Protein AF-A0AAD8FEV8-F1 (afdb_monomer_lite)

Sequence (307 aa):
MQASAVDKTGNGNPTTKPPHMTLNSKTSSSLKYEHQQALSSAASMLNTPGGLAAGGMSQIESPLLNSVRNPLSVPLNQESASTAGASDAPTSKEKAPFARTSHNPSSSNPDDNALLASRRVDPSTVRQVFYFDTLAFAKKLESKGFTREQAEGCAESLVEIINTTLDHQGRHMVTKPQQEIAVQQLLSEIVSVKKDMTLLQKSEFSSLKTETEKMSIELSQIQSHVNDQILKLKGQFSLDINLERGRAIEAHAENEKKLQQLHNKIETEIANLKTIFEVYRNDVFKYAGGTVLAVGSLILGVLRLWQ

pLDDT: mean 70.01, std 27.31, range [25.44, 98.25]

Radius of gyration: 62.88 Å; chains: 1; bounding box: 134×110×193 Å

Organism: Biomphalaria pfeifferi (NCBI:txid112525)

Secondary structure (DSSP, 8-state):
----------------PPP-----HHHHHHHHHHHHHHHHHHHTTS---------------------------------------------------------------TTTTTSSTT----GGGS-------HHHHHHHHHTTT--HHHHHHHHHHHHHHHHHHHHHHHHHSPPHHHHHHHHHHHHHHHHHHHHHHHHHHHHHHHHHHHHHHHHHHHHHHHHHHHHHHHHHHHHHHHHHHHHHHHHHHHHHHHHHHHHHHHHHHHHHHHHHHHHHHHHHHHHHHHHHHHHHHHHHHHHHHHHHH--

Foldseek 3Di:
DDDDDDDDDDDDDDDDDDDDDPDDPVVVVVVVVVVVVVVVVVVVVVDDDDDDDDDDPDDPDDPPDPPDDDDDDDDDDDDDDDDDDDDDDDDDDDDDDDDDDDDDDDDPDPCVVVVLVPPDDDLVPPPPDPPDDLVVQLVVVVVVPDDSVRSNVVSVVVVVVVVVVVVVCSVVDQDPVNVVSVVVVVVVVVVVVVVVVVVVVVVVVVVVVVVVVVVVVVVVVVVVVVVVVVVVVVVVVVVVVVVVVVVVVVVVVVVVVVVVVVVVVVVVVVVVVVVVVVVVVVVVVVVVVVVVVVVVVVVVVVVVVVD

InterPro domains:
  IPR024461 Coiled-coil domain-containing protein 90-like [PF07798] (132-306)
  IPR024461 Coiled-coil domain-containing protein 90-like [PTHR14360] (68-306)

Structure (mmCIF, N/CA/C/O backbone):
data_AF-A0AAD8FEV8-F1
#
_entry.id   AF-A0AAD8FEV8-F1
#
loop_
_atom_site.group_PDB
_atom_site.id
_atom_site.type_symbol
_atom_site.label_atom_id
_atom_site.label_alt_id
_atom_site.label_comp_id
_atom_site.label_asym_id
_atom_site.label_entity_id
_atom_site.label_seq_id
_atom_site.pdbx_PDB_ins_code
_atom_site.Cartn_x
_atom_site.Cartn_y
_atom_site.Cartn_z
_atom_site.occupancy
_atom_site.B_iso_or_equiv
_atom_site.auth_seq_id
_atom_site.auth_comp_id
_atom_site.auth_asym_id
_atom_site.auth_atom_id
_atom_site.pdbx_PDB_model_num
ATOM 1 N N . MET A 1 1 ? -14.347 65.561 -1.805 1.00 38.84 1 MET A N 1
ATOM 2 C CA . MET A 1 1 ? -13.275 66.431 -2.330 1.00 38.84 1 MET A CA 1
ATOM 3 C C . MET A 1 1 ? -12.402 65.588 -3.248 1.00 38.84 1 MET A C 1
ATOM 5 O O . MET A 1 1 ? -11.877 64.607 -2.755 1.00 38.84 1 MET A O 1
ATOM 9 N N . GLN A 1 2 ? -12.345 65.982 -4.533 1.00 36.56 2 GLN A N 1
ATOM 10 C CA . GLN A 1 2 ? -11.359 65.671 -5.602 1.00 36.56 2 GLN A CA 1
ATOM 11 C C . GLN A 1 2 ? -11.117 64.173 -5.935 1.00 36.56 2 GLN A C 1
ATOM 13 O O . GLN A 1 2 ? -10.704 63.415 -5.072 1.00 36.56 2 GLN A O 1
ATOM 18 N N . ALA A 1 3 ? -11.539 63.640 -7.100 1.00 34.34 3 ALA A N 1
ATOM 19 C CA . ALA A 1 3 ? -11.001 63.806 -8.481 1.00 34.34 3 ALA A CA 1
ATOM 20 C C . ALA A 1 3 ? -9.538 63.309 -8.580 1.00 34.34 3 ALA A C 1
ATOM 22 O O . ALA A 1 3 ? -8.761 63.629 -7.696 1.00 34.34 3 ALA A O 1
ATOM 23 N N . SER A 1 4 ? -9.034 62.539 -9.551 1.00 33.72 4 SER A N 1
ATOM 24 C CA . SER A 1 4 ? -9.272 62.365 -10.997 1.00 33.72 4 SER A CA 1
ATOM 25 C C . SER A 1 4 ? -8.454 61.109 -11.423 1.00 33.72 4 SER A C 1
ATOM 27 O O . SER A 1 4 ? -7.424 60.850 -10.814 1.00 33.72 4 SER A O 1
ATOM 29 N N . ALA A 1 5 ? -8.936 60.189 -12.269 1.00 40.41 5 ALA A N 1
ATOM 30 C CA . ALA A 1 5 ? -8.814 60.154 -13.740 1.00 40.41 5 ALA A CA 1
ATOM 31 C C . ALA A 1 5 ? -7.435 59.717 -14.319 1.00 40.41 5 ALA A C 1
ATOM 33 O O . ALA A 1 5 ? -6.455 60.408 -14.079 1.00 40.41 5 ALA A O 1
ATOM 34 N N . VAL A 1 6 ? -7.465 58.682 -15.197 1.00 37.69 6 VAL A N 1
ATOM 35 C CA . VAL A 1 6 ? -6.777 58.591 -16.528 1.00 37.69 6 VAL A CA 1
ATOM 36 C C . VAL A 1 6 ? -5.227 58.413 -16.467 1.00 37.69 6 VAL A C 1
ATOM 38 O O . VAL A 1 6 ? -4.595 58.954 -15.582 1.00 37.69 6 VAL A O 1
ATOM 41 N N . ASP A 1 7 ? -4.471 57.630 -17.258 1.00 32.62 7 ASP A N 1
ATOM 42 C CA . ASP A 1 7 ? -4.483 57.246 -18.679 1.00 32.62 7 ASP A CA 1
ATOM 43 C C . ASP A 1 7 ? -3.492 56.076 -18.969 1.00 32.62 7 ASP A C 1
ATOM 45 O O . ASP A 1 7 ? -2.522 55.879 -18.243 1.00 32.62 7 ASP A O 1
ATOM 49 N N . LYS A 1 8 ? -3.729 55.402 -20.105 1.00 37.31 8 LYS A N 1
ATOM 50 C CA . LYS A 1 8 ? -2.815 54.886 -21.161 1.00 37.31 8 LYS A CA 1
ATOM 51 C C . LYS A 1 8 ? -1.493 54.111 -20.935 1.00 37.31 8 LYS A C 1
ATOM 53 O O . LYS A 1 8 ? -0.499 54.610 -20.432 1.00 37.31 8 LYS A O 1
ATOM 58 N N . THR A 1 9 ? -1.482 52.948 -21.609 1.00 39.69 9 THR A N 1
ATOM 59 C CA . THR A 1 9 ? -0.513 52.416 -22.608 1.00 39.69 9 THR A CA 1
ATOM 60 C C . THR A 1 9 ? 0.997 52.569 -22.389 1.00 39.69 9 THR A C 1
ATOM 62 O O . THR A 1 9 ? 1.535 53.669 -22.448 1.00 39.69 9 THR A O 1
ATOM 65 N N . GLY A 1 10 ? 1.706 51.435 -22.397 1.00 31.78 10 GLY A N 1
ATOM 66 C CA . GLY A 1 10 ? 3.155 51.386 -22.599 1.00 31.78 10 GLY A CA 1
ATOM 67 C C . GLY A 1 10 ? 3.645 49.985 -22.966 1.00 31.78 10 GLY A C 1
ATOM 68 O O . GLY A 1 10 ? 3.812 49.133 -22.104 1.00 31.78 10 GLY A O 1
ATOM 69 N N . ASN A 1 11 ? 3.849 49.762 -24.263 1.00 37.38 11 ASN A N 1
ATOM 70 C CA . ASN A 1 11 ? 4.572 48.637 -24.855 1.00 37.38 11 ASN A CA 1
ATOM 71 C C . ASN A 1 11 ? 6.046 48.650 -24.401 1.00 37.38 11 ASN A C 1
ATOM 73 O O . ASN A 1 11 ? 6.669 49.710 -24.396 1.00 37.38 11 ASN A O 1
ATOM 77 N N . GLY A 1 12 ? 6.615 47.489 -24.073 1.00 32.69 12 GLY A N 1
ATOM 78 C CA . GLY A 1 12 ? 8.029 47.370 -23.726 1.00 32.69 12 GLY A CA 1
ATOM 79 C C . GLY A 1 12 ? 8.438 45.934 -23.418 1.00 32.69 12 GLY A C 1
ATOM 80 O O . GLY A 1 12 ? 8.378 45.500 -22.274 1.00 32.69 12 GLY A O 1
ATOM 81 N N . ASN A 1 13 ? 8.867 45.201 -24.443 1.00 41.28 13 ASN A N 1
ATOM 82 C CA . ASN A 1 13 ? 9.660 43.981 -24.296 1.00 41.28 13 ASN A CA 1
ATOM 83 C C . ASN A 1 13 ? 11.100 44.354 -23.896 1.00 41.28 13 ASN A C 1
ATOM 85 O O . ASN A 1 13 ? 11.698 45.189 -24.579 1.00 41.28 13 ASN A O 1
ATOM 89 N N . PRO A 1 14 ? 11.703 43.691 -22.897 1.00 42.31 14 PRO A N 1
ATOM 90 C CA . PRO A 1 14 ? 13.145 43.552 -22.851 1.00 42.31 14 PRO A CA 1
ATOM 91 C C . PRO A 1 14 ? 13.554 42.076 -22.887 1.00 42.31 14 PRO A C 1
ATOM 93 O O . PRO A 1 14 ? 13.289 41.282 -21.988 1.00 42.31 14 PRO A O 1
ATOM 96 N N . THR A 1 15 ? 14.298 41.739 -23.934 1.00 47.00 15 THR A N 1
ATOM 97 C CA . THR A 1 15 ? 15.198 40.591 -24.003 1.00 47.00 15 THR A CA 1
ATOM 98 C C . THR A 1 15 ? 16.133 40.552 -22.789 1.00 47.00 15 THR A C 1
ATOM 100 O O . THR A 1 15 ? 17.014 41.403 -22.668 1.00 47.00 15 THR A O 1
ATOM 103 N N . THR A 1 16 ? 16.014 39.531 -21.938 1.00 37.66 16 THR A N 1
ATOM 104 C CA . THR A 1 16 ? 17.022 39.208 -20.916 1.00 37.66 16 THR A CA 1
ATOM 105 C C . THR A 1 16 ? 17.407 37.733 -20.994 1.00 37.66 16 THR A C 1
ATOM 107 O O . THR A 1 16 ? 16.629 36.838 -20.675 1.00 37.66 16 THR A O 1
ATOM 110 N N . LYS A 1 17 ? 18.641 37.500 -21.442 1.00 41.28 17 LYS A N 1
ATOM 111 C CA . LYS A 1 17 ? 19.380 36.232 -21.389 1.00 41.28 17 LYS A CA 1
ATOM 112 C C . LYS A 1 17 ? 19.501 35.767 -19.920 1.00 41.28 17 LYS A C 1
ATOM 114 O O . LYS A 1 17 ? 19.844 36.604 -19.085 1.00 41.28 17 LYS A O 1
ATOM 119 N N . PRO A 1 18 ? 19.252 34.491 -19.568 1.00 37.41 18 PRO A N 1
ATOM 120 C CA . PRO A 1 18 ? 19.349 34.048 -18.178 1.00 37.41 18 PRO A CA 1
ATOM 121 C C . PRO A 1 18 ? 20.819 33.933 -17.721 1.00 37.41 18 PRO A C 1
ATOM 123 O O . PRO A 1 18 ? 21.689 33.597 -18.533 1.00 37.41 18 PRO A O 1
ATOM 126 N N . PRO A 1 19 ? 21.122 34.195 -16.435 1.00 41.09 19 PRO A N 1
ATOM 127 C CA . PRO A 1 19 ? 22.463 34.050 -15.889 1.00 41.09 19 PRO A CA 1
ATOM 128 C C . PRO A 1 19 ? 22.820 32.569 -15.702 1.00 41.09 19 PRO A C 1
ATOM 130 O O . PRO A 1 19 ? 22.021 31.755 -15.244 1.00 41.09 19 PRO A O 1
ATOM 133 N N . HIS A 1 20 ? 24.056 32.228 -16.049 1.00 41.22 20 HIS A N 1
ATOM 134 C CA . HIS A 1 20 ? 24.650 30.913 -15.850 1.00 41.22 20 HIS A CA 1
ATOM 135 C C . HIS A 1 20 ? 24.887 30.678 -14.346 1.00 41.22 20 HIS A C 1
ATOM 137 O O . HIS A 1 20 ? 25.844 31.202 -13.776 1.00 41.22 20 HIS A O 1
ATOM 143 N N . MET A 1 21 ? 24.015 29.910 -13.684 1.00 40.62 21 MET A N 1
ATOM 144 C CA . MET A 1 21 ? 24.255 29.424 -12.320 1.00 40.62 21 MET A CA 1
ATOM 145 C C . MET A 1 21 ? 25.236 28.248 -12.369 1.00 40.62 21 MET A C 1
ATOM 147 O O . MET A 1 21 ? 24.852 27.097 -12.560 1.00 40.62 21 MET A O 1
ATOM 151 N N . THR A 1 22 ? 26.521 28.528 -12.163 1.00 44.50 22 THR A N 1
ATOM 152 C CA . THR A 1 22 ? 27.487 27.508 -11.741 1.00 44.50 22 THR A CA 1
ATOM 153 C C . THR A 1 22 ? 27.119 27.029 -10.338 1.00 44.50 22 THR A C 1
ATOM 155 O O . THR A 1 22 ? 27.376 27.716 -9.349 1.00 44.50 22 THR A O 1
ATOM 158 N N . LEU A 1 23 ? 26.500 25.849 -10.250 1.00 42.59 23 LEU A N 1
ATOM 159 C CA . LEU A 1 23 ? 26.306 25.121 -8.997 1.00 42.59 23 LEU A CA 1
ATOM 160 C C . LEU A 1 23 ? 27.677 24.751 -8.421 1.00 42.59 23 LEU A C 1
ATOM 162 O O . LEU A 1 23 ? 28.424 23.956 -8.988 1.00 42.59 23 LEU A O 1
ATOM 166 N N . ASN A 1 24 ? 28.007 25.367 -7.290 1.00 44.88 24 ASN A N 1
ATOM 167 C CA . ASN A 1 24 ? 29.242 25.128 -6.561 1.00 44.88 24 ASN A CA 1
ATOM 168 C C . ASN A 1 24 ? 29.225 23.698 -5.985 1.00 44.88 24 ASN A C 1
ATOM 170 O O . ASN A 1 24 ? 28.294 23.310 -5.275 1.00 44.88 24 ASN A O 1
ATOM 174 N N . SER A 1 25 ? 30.254 22.905 -6.280 1.00 49.56 25 SER A N 1
ATOM 175 C CA . SER A 1 25 ? 30.348 21.472 -5.952 1.00 49.56 25 SER A CA 1
ATOM 176 C C . SER A 1 25 ? 30.326 21.156 -4.449 1.00 49.56 25 SER A C 1
ATOM 178 O O . SER A 1 25 ? 30.118 20.005 -4.071 1.00 49.56 25 SER A O 1
ATOM 180 N N . LYS A 1 26 ? 30.479 22.166 -3.581 1.00 49.69 26 LYS A N 1
ATOM 181 C CA . LYS A 1 26 ? 30.432 22.022 -2.116 1.00 49.69 26 LYS A CA 1
ATOM 182 C C . LYS A 1 26 ? 29.021 21.880 -1.531 1.00 49.69 26 LYS A C 1
ATOM 184 O O . LYS A 1 26 ? 28.878 21.287 -0.468 1.00 49.69 26 LYS A O 1
ATOM 189 N N . THR A 1 27 ? 27.975 22.362 -2.206 1.00 49.72 27 THR A N 1
ATOM 190 C CA . THR A 1 27 ? 26.599 22.296 -1.666 1.00 49.72 27 THR A CA 1
ATOM 191 C C . THR A 1 27 ? 25.939 20.935 -1.929 1.00 49.72 27 THR A C 1
ATOM 193 O O . THR A 1 27 ? 25.096 20.487 -1.157 1.00 49.72 27 THR A O 1
ATOM 196 N N . SER A 1 28 ? 26.369 20.222 -2.978 1.00 45.66 28 SER A N 1
ATOM 197 C CA . SER A 1 28 ? 25.846 18.888 -3.318 1.00 45.66 28 SER A CA 1
ATOM 198 C C . SER A 1 28 ? 26.389 17.782 -2.405 1.00 45.66 28 SER A C 1
ATOM 200 O O . SER A 1 28 ? 25.698 16.800 -2.150 1.00 45.66 28 SER A O 1
ATOM 202 N N . SER A 1 29 ? 27.602 17.935 -1.870 1.00 49.84 29 SER A N 1
ATOM 203 C CA . SER A 1 29 ? 28.169 16.985 -0.909 1.00 49.84 29 SER A CA 1
ATOM 204 C C . SER A 1 29 ? 27.474 17.077 0.449 1.00 49.84 29 SER A C 1
ATOM 206 O O . SER A 1 29 ? 27.089 16.042 0.979 1.00 49.84 29 SER A O 1
ATOM 208 N N . SER A 1 30 ? 27.208 18.280 0.971 1.00 51.16 30 SER A N 1
ATOM 209 C CA . SER A 1 30 ? 26.531 18.446 2.272 1.00 51.16 30 SER A CA 1
ATOM 210 C C . SER A 1 30 ? 25.125 17.829 2.297 1.00 51.16 30 SER A C 1
ATOM 212 O O . SER A 1 30 ? 24.785 17.121 3.240 1.00 51.16 30 SER A O 1
ATOM 214 N N . LEU A 1 31 ? 24.343 18.004 1.223 1.00 49.44 31 LEU A N 1
ATOM 215 C CA . LEU A 1 31 ? 23.007 17.402 1.104 1.00 49.44 31 LEU A CA 1
ATOM 216 C C . LEU A 1 31 ? 23.043 15.874 0.948 1.00 49.44 31 LEU A C 1
ATOM 218 O O . LEU A 1 31 ? 22.119 15.188 1.379 1.00 49.44 31 LEU A O 1
ATOM 222 N N . LYS A 1 32 ? 24.117 15.317 0.374 1.00 53.88 32 LYS A N 1
ATOM 223 C CA . LYS A 1 32 ? 24.305 13.861 0.293 1.00 53.88 32 LYS A CA 1
ATOM 224 C C . LYS A 1 32 ? 24.639 13.248 1.653 1.00 53.88 32 LYS A C 1
ATOM 226 O O . LYS A 1 32 ? 24.164 12.153 1.937 1.00 53.88 32 LYS A O 1
ATOM 231 N N . TYR A 1 33 ? 25.403 13.941 2.500 1.00 51.25 33 TYR A N 1
ATOM 232 C CA . TYR A 1 33 ? 25.758 13.430 3.829 1.00 51.25 33 TYR A CA 1
ATOM 233 C C . TYR A 1 33 ? 24.571 13.433 4.800 1.00 51.25 33 TYR A C 1
ATOM 235 O O . TYR A 1 33 ? 24.390 12.458 5.525 1.00 51.25 33 TYR A O 1
ATOM 243 N N . GLU A 1 34 ? 23.713 14.453 4.756 1.00 53.53 34 GLU A N 1
ATOM 244 C CA . GLU A 1 34 ? 22.530 14.532 5.626 1.00 53.53 34 GLU A CA 1
ATOM 245 C C . GLU A 1 34 ? 21.466 13.484 5.244 1.00 53.53 34 GLU A C 1
ATOM 247 O O . GLU A 1 34 ? 20.923 12.784 6.101 1.00 53.53 34 GLU A O 1
ATOM 252 N N . HIS A 1 35 ? 21.256 13.264 3.940 1.00 53.88 35 HIS A N 1
ATOM 253 C CA . HIS A 1 35 ? 20.331 12.242 3.442 1.00 53.88 35 HIS A CA 1
ATOM 254 C C . HIS A 1 35 ? 20.839 10.808 3.697 1.00 53.88 35 HIS A C 1
ATOM 256 O O . HIS A 1 35 ? 20.047 9.901 3.956 1.00 53.88 35 HIS A O 1
ATOM 262 N N . GLN A 1 36 ? 22.159 10.583 3.679 1.00 51.84 36 GLN A N 1
ATOM 263 C CA . GLN A 1 36 ? 22.764 9.289 4.026 1.00 51.84 36 GLN A CA 1
ATOM 264 C C . GLN A 1 36 ? 22.636 8.985 5.529 1.00 51.84 36 GLN A C 1
ATOM 266 O O . GLN A 1 36 ? 22.424 7.833 5.912 1.00 51.84 36 GLN A O 1
ATOM 271 N N . GLN A 1 37 ? 22.728 10.009 6.382 1.00 52.72 37 GLN A N 1
ATOM 272 C CA . GLN A 1 37 ? 22.619 9.866 7.834 1.00 52.72 37 GLN A CA 1
ATOM 273 C C . GLN A 1 37 ? 21.169 9.599 8.274 1.00 52.72 37 GLN A C 1
ATOM 275 O O . GLN A 1 37 ? 20.937 8.746 9.132 1.00 52.72 37 GLN A O 1
ATOM 280 N N . ALA A 1 38 ? 20.191 10.222 7.607 1.00 49.75 38 ALA A N 1
ATOM 281 C CA . ALA A 1 38 ? 18.769 9.934 7.805 1.00 49.75 38 ALA A CA 1
ATOM 282 C C . ALA A 1 38 ? 18.394 8.498 7.383 1.00 49.75 38 ALA A C 1
ATOM 284 O O . ALA A 1 38 ? 17.699 7.795 8.117 1.00 49.75 38 ALA A O 1
ATOM 285 N N . LEU A 1 39 ? 18.918 8.017 6.248 1.00 53.25 39 LEU A N 1
ATOM 286 C CA . LEU A 1 39 ? 18.689 6.644 5.781 1.00 53.25 39 LEU A CA 1
ATOM 287 C C . LEU A 1 39 ? 19.377 5.592 6.669 1.00 53.25 39 LEU A C 1
ATOM 289 O O . LEU A 1 39 ? 18.818 4.520 6.892 1.00 53.25 39 LEU A O 1
ATOM 293 N N . SER A 1 40 ? 20.552 5.902 7.230 1.00 51.62 40 SER A N 1
ATOM 294 C CA . SER A 1 40 ? 21.251 5.011 8.168 1.00 51.62 40 SER A CA 1
ATOM 295 C C . SER A 1 40 ? 20.553 4.909 9.529 1.00 51.62 40 SER A C 1
ATOM 297 O O . SER A 1 40 ? 20.602 3.847 10.147 1.00 51.62 40 SER A O 1
ATOM 299 N N . SER A 1 41 ? 19.906 5.984 9.993 1.00 46.03 41 SER A N 1
ATOM 300 C CA . SER A 1 41 ? 19.135 5.998 11.246 1.00 46.03 41 SER A CA 1
ATOM 301 C C . SER A 1 41 ? 17.792 5.264 11.106 1.00 46.03 41 SER A C 1
ATOM 303 O O . SER A 1 41 ? 17.331 4.607 12.032 1.00 46.03 41 SER A O 1
ATOM 305 N N . ALA A 1 42 ? 17.184 5.296 9.914 1.00 48.47 42 ALA A N 1
ATOM 306 C CA . ALA A 1 42 ? 15.985 4.512 9.616 1.00 48.47 42 ALA A CA 1
ATOM 307 C C . ALA A 1 42 ? 16.289 3.009 9.434 1.00 48.47 42 ALA A C 1
ATOM 309 O O . ALA A 1 42 ? 15.492 2.159 9.830 1.00 48.47 42 ALA A O 1
ATOM 310 N N . ALA A 1 43 ? 17.457 2.662 8.882 1.00 49.91 43 ALA A N 1
ATOM 311 C CA . ALA A 1 43 ? 17.866 1.272 8.673 1.00 49.91 43 ALA A CA 1
ATOM 312 C C . ALA A 1 43 ? 18.198 0.522 9.980 1.00 49.91 43 ALA A C 1
ATOM 314 O O . ALA A 1 43 ? 18.000 -0.691 10.048 1.00 49.91 43 ALA A O 1
ATOM 315 N N . SER A 1 44 ? 18.643 1.218 11.034 1.00 46.47 44 SER A N 1
ATOM 316 C CA . SER A 1 44 ? 18.893 0.610 12.352 1.00 46.47 44 SER A CA 1
ATOM 317 C C . SER A 1 44 ? 17.612 0.303 13.139 1.00 46.47 44 SER A C 1
ATOM 319 O O . SER A 1 44 ? 17.652 -0.517 14.051 1.00 46.47 44 SER A O 1
ATOM 321 N N . MET A 1 45 ? 16.467 0.886 12.763 1.00 44.66 45 MET A N 1
ATOM 322 C CA . MET A 1 45 ? 15.161 0.542 13.344 1.00 44.66 45 MET A CA 1
ATOM 323 C C . MET A 1 45 ? 14.499 -0.679 12.685 1.00 44.66 45 MET A C 1
ATOM 325 O O . MET A 1 45 ? 13.542 -1.221 13.230 1.00 44.66 45 MET A O 1
ATOM 329 N N . LEU A 1 46 ? 15.001 -1.124 11.528 1.00 43.66 46 LEU A N 1
ATOM 330 C CA . LEU A 1 46 ? 14.394 -2.184 10.714 1.00 43.66 46 LEU A CA 1
ATOM 331 C C . LEU A 1 46 ? 15.150 -3.519 10.747 1.00 43.66 46 LEU A C 1
ATOM 333 O O . LEU A 1 46 ? 14.700 -4.474 10.118 1.00 43.66 46 LEU A O 1
ATOM 337 N N . ASN A 1 47 ? 16.269 -3.622 11.476 1.00 39.53 47 ASN A N 1
ATOM 338 C CA . ASN A 1 47 ? 17.075 -4.842 11.494 1.00 39.53 47 ASN A CA 1
ATOM 339 C C . ASN A 1 47 ? 17.471 -5.281 12.913 1.00 39.53 47 ASN A C 1
ATOM 341 O O . ASN A 1 47 ? 18.593 -5.052 13.359 1.00 39.53 47 ASN A O 1
ATOM 345 N N . THR A 1 48 ? 16.555 -5.982 13.583 1.00 40.56 48 THR A N 1
ATOM 346 C CA . THR A 1 48 ? 16.878 -6.855 14.721 1.00 40.56 48 THR A CA 1
ATOM 347 C C . THR A 1 48 ? 16.291 -8.240 14.441 1.00 40.56 48 THR A C 1
ATOM 349 O O . THR A 1 48 ? 15.067 -8.394 14.478 1.00 40.56 48 THR A O 1
ATOM 352 N N . PRO A 1 49 ? 17.107 -9.263 14.134 1.00 38.06 49 PRO A N 1
ATOM 353 C CA . PRO A 1 49 ? 16.602 -10.606 13.908 1.00 38.06 49 PRO A CA 1
ATOM 354 C C . PRO A 1 49 ? 16.535 -11.401 15.221 1.00 38.06 49 PRO A C 1
ATOM 356 O O . PRO A 1 49 ? 17.554 -11.668 15.847 1.00 38.06 49 PRO A O 1
ATOM 359 N N . GLY A 1 50 ? 15.326 -11.851 15.572 1.00 34.03 50 GLY A N 1
ATOM 360 C CA . GLY A 1 50 ? 15.103 -13.165 16.186 1.00 34.03 50 GLY A CA 1
ATOM 361 C C . GLY A 1 50 ? 15.093 -13.289 17.716 1.00 34.03 50 GLY A C 1
ATOM 362 O O . GLY A 1 50 ? 16.132 -13.445 18.339 1.00 34.03 50 GLY A O 1
ATOM 363 N N . GLY A 1 51 ? 13.877 -13.445 18.257 1.00 31.08 51 GLY A N 1
ATOM 364 C CA . GLY A 1 51 ? 13.533 -14.536 19.182 1.00 31.08 51 GLY A CA 1
ATOM 365 C C . GLY A 1 51 ? 13.739 -14.313 20.682 1.00 31.08 51 GLY A C 1
ATOM 366 O O . GLY A 1 51 ? 14.863 -14.310 21.151 1.00 31.08 51 GLY A O 1
ATOM 367 N N . LEU A 1 52 ? 12.633 -14.253 21.432 1.00 28.95 52 LEU A N 1
ATOM 368 C CA . LEU A 1 52 ? 12.380 -14.927 22.722 1.00 28.95 52 LEU A CA 1
ATOM 369 C C . LEU A 1 52 ? 10.897 -14.651 23.057 1.00 28.95 52 LEU A C 1
ATOM 371 O O . LEU A 1 52 ? 10.467 -13.508 23.109 1.00 28.95 52 LEU A O 1
ATOM 375 N N . ALA A 1 53 ? 10.040 -15.665 22.977 1.00 29.86 53 ALA A N 1
ATOM 376 C CA . ALA A 1 53 ? 9.579 -16.447 24.125 1.00 29.86 53 ALA A CA 1
ATOM 377 C C . ALA A 1 53 ? 8.425 -15.776 24.893 1.00 29.86 53 ALA A C 1
ATOM 379 O O . ALA A 1 53 ? 8.488 -14.627 25.314 1.00 29.86 53 ALA A O 1
ATOM 380 N N . ALA A 1 54 ? 7.356 -16.554 25.056 1.00 40.56 54 ALA A N 1
ATOM 381 C CA . ALA A 1 54 ? 6.201 -16.261 25.885 1.00 40.56 54 ALA A CA 1
ATOM 382 C C . ALA A 1 54 ? 6.603 -15.795 27.298 1.00 40.56 54 ALA A C 1
ATOM 384 O O . ALA A 1 54 ? 7.422 -16.432 27.957 1.00 40.56 54 ALA A O 1
ATOM 385 N N . GLY A 1 55 ? 5.980 -14.721 27.777 1.00 27.09 55 GLY A N 1
ATOM 386 C CA . GLY A 1 55 ? 6.148 -14.199 29.132 1.00 27.09 55 GLY A CA 1
ATOM 387 C C . GLY A 1 55 ? 5.141 -13.078 29.365 1.00 27.09 55 GLY A C 1
ATOM 388 O O . GLY A 1 55 ? 4.997 -12.201 28.522 1.00 27.09 55 GLY A O 1
ATOM 389 N N . GLY A 1 56 ? 4.362 -13.186 30.439 1.00 29.98 56 GLY A N 1
ATOM 390 C CA . GLY A 1 56 ? 3.075 -12.518 30.615 1.00 29.98 56 GLY A CA 1
ATOM 391 C C . GLY A 1 56 ? 3.074 -10.989 30.588 1.00 29.98 56 GLY A C 1
ATOM 392 O O . GLY A 1 56 ? 3.997 -10.326 31.050 1.00 29.98 56 GLY A O 1
ATOM 393 N N . MET A 1 57 ? 1.948 -10.438 30.127 1.00 29.38 57 MET A N 1
ATOM 394 C CA . MET A 1 57 ? 1.554 -9.064 30.429 1.00 29.38 57 MET A CA 1
ATOM 395 C C . MET A 1 57 ? 1.195 -8.973 31.913 1.00 29.38 57 MET A C 1
ATOM 397 O O . MET A 1 57 ? 0.062 -9.207 32.330 1.00 29.38 57 MET A O 1
ATOM 401 N N . SER A 1 58 ? 2.202 -8.643 32.712 1.00 30.55 58 SER A N 1
ATOM 402 C CA . SER A 1 58 ? 2.041 -7.987 33.997 1.00 30.55 58 SER A CA 1
ATOM 403 C C . SER A 1 58 ? 1.371 -6.624 33.796 1.00 30.55 58 SER A C 1
ATOM 405 O O . SER A 1 58 ? 1.911 -5.764 33.105 1.00 30.55 58 SER A O 1
ATOM 407 N N . GLN A 1 59 ? 0.194 -6.474 34.405 1.00 29.42 59 GLN A N 1
ATOM 408 C CA . GLN A 1 59 ? -0.234 -5.310 35.192 1.00 29.42 59 GLN A CA 1
ATOM 409 C C . GLN A 1 59 ? 0.240 -3.929 34.696 1.00 29.42 59 GLN A C 1
ATOM 411 O O . GLN A 1 59 ? 1.313 -3.459 35.066 1.00 29.42 59 GLN A O 1
ATOM 416 N N . ILE A 1 60 ? -0.629 -3.229 33.960 1.00 32.03 60 ILE A N 1
ATOM 417 C CA . ILE A 1 60 ? -0.671 -1.762 33.996 1.00 32.03 60 ILE A CA 1
ATOM 418 C C . ILE A 1 60 ? -1.729 -1.401 35.039 1.00 32.03 60 ILE A C 1
ATOM 420 O O . ILE A 1 60 ? -2.919 -1.306 34.744 1.00 32.03 60 ILE A O 1
ATOM 424 N N . GLU A 1 61 ? -1.283 -1.279 36.285 1.00 30.09 61 GLU A N 1
ATOM 425 C CA . GLU A 1 61 ? -2.073 -0.778 37.405 1.00 30.09 61 GLU A CA 1
ATOM 426 C C . GLU A 1 61 ? -1.922 0.753 37.435 1.00 30.09 61 GLU A C 1
ATOM 428 O O . GLU A 1 61 ? -0.815 1.281 37.536 1.00 30.09 61 GLU A O 1
ATOM 433 N N . SER A 1 62 ? -3.031 1.482 37.290 1.00 31.94 62 SER A N 1
ATOM 434 C CA . SER A 1 62 ? -3.074 2.929 37.539 1.00 31.94 62 SER A CA 1
ATOM 435 C C . SER A 1 62 ? -3.340 3.157 39.032 1.00 31.94 62 SER A C 1
ATOM 437 O O . SER A 1 62 ? -4.331 2.628 39.541 1.00 31.94 62 SER A O 1
ATOM 439 N N . PRO A 1 63 ? -2.520 3.936 39.760 1.00 40.25 63 PRO A N 1
ATOM 440 C CA . PRO A 1 63 ? -2.625 4.040 41.207 1.00 40.25 63 PRO A CA 1
ATOM 441 C C . PRO A 1 63 ? -3.531 5.209 41.592 1.00 40.25 63 PRO A C 1
ATOM 443 O O . PRO A 1 63 ? -3.032 6.251 41.983 1.00 40.25 63 PRO A O 1
ATOM 446 N N . LEU A 1 64 ? -4.854 5.071 41.496 1.00 32.59 64 LEU A N 1
ATOM 447 C CA . LEU A 1 64 ? -5.782 6.026 42.122 1.00 32.59 64 LEU A CA 1
ATOM 448 C C . LEU A 1 64 ? -7.127 5.372 42.448 1.00 32.59 64 LEU A C 1
ATOM 450 O O . LEU A 1 64 ? -8.131 5.705 41.836 1.00 32.59 64 LEU A O 1
ATOM 454 N N . LEU A 1 65 ? -7.160 4.458 43.424 1.00 33.88 65 LEU A N 1
ATOM 455 C CA . LEU A 1 65 ? -8.358 4.226 44.254 1.00 33.88 65 LEU A CA 1
ATOM 456 C C . LEU A 1 65 ? -8.045 3.415 45.530 1.00 33.88 65 LEU A C 1
ATOM 458 O O . LEU A 1 65 ? -8.821 2.570 45.960 1.00 33.88 65 LEU A O 1
ATOM 462 N N . ASN A 1 66 ? -6.909 3.686 46.180 1.00 35.50 66 ASN A N 1
ATOM 463 C CA . ASN A 1 66 ? -6.583 3.089 47.479 1.00 35.50 66 ASN A CA 1
ATOM 464 C C . ASN A 1 66 ? -6.862 4.088 48.613 1.00 35.50 66 ASN A C 1
ATOM 466 O O . ASN A 1 66 ? -5.953 4.586 49.267 1.00 35.50 66 ASN A O 1
ATOM 470 N N . SER A 1 67 ? -8.136 4.440 48.800 1.00 34.97 67 SER A N 1
ATOM 471 C CA . SER A 1 67 ? -8.607 5.115 50.018 1.00 34.97 67 SER A CA 1
ATOM 472 C C . SER A 1 67 ? -10.123 4.991 50.177 1.00 34.97 67 SER A C 1
ATOM 474 O O . SER A 1 67 ? -10.842 5.981 50.173 1.00 34.97 67 SER A O 1
ATOM 476 N N . VAL A 1 68 ? -10.621 3.763 50.322 1.00 31.56 68 VAL A N 1
ATOM 477 C CA . VAL A 1 68 ? -11.787 3.486 51.175 1.00 31.56 68 VAL A CA 1
ATOM 478 C C . VAL A 1 68 ? -11.515 2.154 51.863 1.00 31.56 68 VAL A C 1
ATOM 480 O O . VAL A 1 68 ? -11.913 1.082 51.421 1.00 31.56 68 VAL A O 1
ATOM 483 N N . ARG A 1 69 ? -10.774 2.225 52.968 1.00 35.72 69 ARG A N 1
ATOM 484 C CA . ARG A 1 69 ? -10.838 1.195 54.000 1.00 35.72 69 ARG A CA 1
ATOM 485 C C . ARG A 1 69 ? -12.244 1.269 54.594 1.00 35.72 69 ARG A C 1
ATOM 487 O O . ARG A 1 69 ? -12.622 2.332 55.072 1.00 35.72 69 ARG A O 1
ATOM 494 N N . ASN A 1 70 ? -12.953 0.146 54.660 1.00 29.52 70 ASN A N 1
ATOM 495 C CA . ASN A 1 70 ? -13.825 -0.094 55.804 1.00 29.52 70 ASN A CA 1
ATOM 496 C C . ASN A 1 70 ? -13.465 -1.434 56.472 1.00 29.52 70 ASN A C 1
ATOM 498 O O . ASN A 1 70 ? -13.243 -2.419 55.766 1.00 29.52 70 ASN A O 1
ATOM 502 N N . PRO A 1 71 ? -13.317 -1.449 57.811 1.00 37.88 71 PRO A N 1
ATOM 503 C CA . PRO A 1 71 ? -12.935 -2.609 58.612 1.00 37.88 71 PRO A CA 1
ATOM 504 C C . PRO A 1 71 ? -14.173 -3.419 59.051 1.00 37.88 71 PRO A C 1
ATOM 506 O O . PRO A 1 71 ? -15.292 -2.953 58.878 1.00 37.88 71 PRO A O 1
ATOM 509 N N . LEU A 1 72 ? -13.933 -4.570 59.698 1.00 27.12 72 LEU A N 1
ATOM 510 C CA . LEU A 1 72 ? -14.847 -5.652 60.136 1.00 27.12 72 LEU A CA 1
ATOM 511 C C . LEU A 1 72 ? -15.013 -6.736 59.058 1.00 27.12 72 LEU A C 1
ATOM 513 O O . LEU A 1 72 ? -15.735 -6.562 58.091 1.00 27.12 72 LEU A O 1
ATOM 517 N N . SER A 1 73 ? -14.444 -7.933 59.201 1.00 30.88 73 SER A N 1
ATOM 518 C CA . SER A 1 73 ? -14.758 -8.840 60.312 1.00 30.88 73 SER A CA 1
ATOM 519 C C . SER A 1 73 ? -13.767 -10.017 60.415 1.00 30.88 73 SER A C 1
ATOM 521 O O . SER A 1 73 ? -13.154 -10.443 59.441 1.00 30.88 73 SER A O 1
ATOM 523 N N . VAL A 1 74 ? -13.615 -10.477 61.656 1.00 34.16 74 VAL A N 1
ATOM 524 C CA . VAL A 1 74 ? -12.773 -11.555 62.213 1.00 34.16 74 VAL A CA 1
ATOM 525 C C . VAL A 1 74 ? -13.263 -12.954 61.762 1.00 34.16 74 VAL A C 1
ATOM 527 O O . VAL A 1 74 ? -14.450 -13.088 61.465 1.00 34.16 74 VAL A O 1
ATOM 530 N N . PRO A 1 75 ? -12.388 -13.987 61.699 1.00 35.84 75 PRO A N 1
ATOM 531 C CA . PRO A 1 75 ? -12.673 -15.286 61.078 1.00 35.84 75 PRO A CA 1
ATOM 532 C C . PRO A 1 75 ? -13.311 -16.291 62.051 1.00 35.84 75 PRO A C 1
ATOM 534 O O . PRO A 1 75 ? -13.110 -16.195 63.261 1.00 35.84 75 PRO A O 1
ATOM 537 N N . LEU A 1 76 ? -14.014 -17.304 61.525 1.00 26.12 76 LEU A N 1
ATOM 538 C CA . LEU A 1 76 ? -14.432 -18.473 62.305 1.00 26.12 76 LEU A CA 1
ATOM 539 C C . LEU A 1 76 ? -14.223 -19.794 61.537 1.00 26.12 76 LEU A C 1
ATOM 541 O O . LEU A 1 76 ? -14.825 -20.027 60.495 1.00 26.12 76 LEU A O 1
ATOM 545 N N . ASN A 1 77 ? -13.316 -20.593 62.105 1.00 27.48 77 ASN A N 1
ATOM 546 C CA . ASN A 1 77 ? -13.124 -22.048 62.107 1.00 27.48 77 ASN A CA 1
ATOM 547 C C . ASN A 1 77 ? -13.761 -22.961 61.041 1.00 27.48 77 ASN A C 1
ATOM 549 O O . ASN A 1 77 ? -14.966 -23.169 61.000 1.00 27.48 77 ASN A O 1
ATOM 553 N N . GLN A 1 78 ? -12.869 -23.635 60.304 1.00 25.78 78 GLN A N 1
ATOM 554 C CA . GLN A 1 78 ? -12.460 -25.037 60.516 1.00 25.78 78 GLN A CA 1
ATOM 555 C C . GLN A 1 78 ? -13.546 -26.040 60.950 1.00 25.78 78 GLN A C 1
ATOM 557 O O . GLN A 1 78 ? -13.911 -26.098 62.120 1.00 25.78 78 GLN A O 1
ATOM 562 N N . GLU A 1 79 ? -13.890 -26.956 60.041 1.00 25.56 79 GLU A N 1
ATOM 563 C CA . GLU A 1 79 ? -14.185 -28.340 60.406 1.00 25.56 79 GLU A CA 1
ATOM 564 C C . GLU A 1 79 ? -13.496 -29.298 59.427 1.00 25.56 79 GLU A C 1
ATOM 566 O O . GLU A 1 79 ? -13.254 -28.990 58.259 1.00 25.56 79 GLU A O 1
ATOM 571 N N . SER A 1 80 ? -13.091 -30.429 59.983 1.00 25.78 80 SER A N 1
ATOM 572 C CA . SER A 1 80 ? -12.107 -31.374 59.477 1.00 25.78 80 SER A CA 1
ATOM 573 C C . SER A 1 80 ? -12.824 -32.673 59.139 1.00 25.78 80 SER A C 1
ATOM 575 O O . SER A 1 80 ? -13.627 -33.125 59.947 1.00 25.78 80 SER A O 1
ATOM 577 N N . ALA A 1 81 ? -12.462 -33.340 58.045 1.00 27.72 81 ALA A N 1
ATOM 578 C CA . ALA A 1 81 ? -12.583 -34.795 57.961 1.00 27.72 81 ALA A CA 1
ATOM 579 C C . ALA A 1 81 ? -11.555 -35.364 56.973 1.00 27.72 81 ALA A C 1
ATOM 581 O O . ALA A 1 81 ? -11.523 -35.021 55.794 1.00 27.72 81 ALA A O 1
ATOM 582 N N . SER A 1 82 ? -10.693 -36.216 57.516 1.00 25.44 82 SER A N 1
ATOM 583 C CA . SER A 1 82 ? -9.686 -37.053 56.871 1.00 25.44 82 SER A CA 1
ATOM 584 C C . SER A 1 82 ? -10.310 -38.303 56.234 1.00 25.44 82 SER A C 1
ATOM 586 O O . SER A 1 82 ? -11.324 -38.806 56.708 1.00 25.44 82 SER A O 1
ATOM 588 N N . THR A 1 83 ? -9.725 -38.823 55.148 1.00 26.81 83 THR A N 1
ATOM 589 C CA . THR A 1 83 ? -9.099 -40.167 54.949 1.00 26.81 83 THR A CA 1
ATOM 590 C C . THR A 1 83 ? -9.417 -40.581 53.492 1.00 26.81 83 THR A C 1
ATOM 592 O O . THR A 1 83 ? -10.452 -40.175 52.986 1.00 26.81 83 THR A O 1
ATOM 595 N N . ALA A 1 84 ? -8.640 -41.298 52.678 1.00 28.36 84 ALA A N 1
ATOM 596 C CA . ALA A 1 84 ? -7.382 -42.036 52.751 1.00 28.36 84 ALA A CA 1
ATOM 597 C C . ALA A 1 84 ? -6.738 -42.027 51.331 1.00 28.36 84 ALA A C 1
ATOM 599 O O . ALA A 1 84 ? -7.367 -41.584 50.372 1.00 28.36 84 ALA A O 1
ATOM 600 N N . GLY A 1 85 ? -5.477 -42.473 51.223 1.00 25.55 85 GLY A N 1
ATOM 601 C CA . GLY A 1 85 ? -4.643 -42.475 50.002 1.00 25.55 85 GLY A CA 1
ATOM 602 C C . GLY A 1 85 ? -5.091 -43.442 48.894 1.00 25.55 85 GLY A C 1
ATOM 603 O O . GLY A 1 85 ? -6.190 -43.970 48.932 1.00 25.55 85 GLY A O 1
ATOM 604 N N . ALA A 1 86 ? -4.306 -43.757 47.869 1.00 28.97 86 ALA A N 1
ATOM 605 C CA . ALA A 1 86 ? -2.924 -43.466 47.519 1.00 28.97 86 ALA A CA 1
ATOM 606 C C . ALA A 1 86 ? -2.754 -43.723 46.000 1.00 28.97 86 ALA A C 1
ATOM 608 O O . ALA A 1 86 ? -3.491 -44.521 45.426 1.00 28.97 86 ALA A O 1
ATOM 609 N N . SER A 1 87 ? -1.712 -43.109 45.437 1.00 27.52 87 SER A N 1
ATOM 610 C CA . SER A 1 87 ? -0.881 -43.599 44.327 1.00 27.52 87 SER A CA 1
ATOM 611 C C . SER A 1 87 ? -1.303 -43.447 42.852 1.00 27.52 87 SER A C 1
ATOM 613 O O . SER A 1 87 ? -2.400 -43.778 42.420 1.00 27.52 87 SER A O 1
ATOM 615 N N . ASP A 1 88 ? -0.270 -43.019 42.117 1.00 28.12 88 ASP A N 1
ATOM 616 C CA . ASP A 1 88 ? 0.081 -43.234 40.708 1.00 28.12 88 ASP A CA 1
ATOM 617 C C . ASP A 1 88 ? -0.405 -42.250 39.626 1.00 28.12 88 ASP A C 1
ATOM 619 O O . ASP A 1 88 ? -1.450 -42.371 38.995 1.00 28.12 88 ASP A O 1
ATOM 623 N N . ALA A 1 89 ? 0.483 -41.288 39.353 1.00 27.95 89 ALA A N 1
ATOM 624 C CA . ALA A 1 89 ? 0.732 -40.715 38.027 1.00 27.95 89 ALA A CA 1
ATOM 625 C C . ALA A 1 89 ? 1.737 -41.632 37.258 1.00 27.95 89 ALA A C 1
ATOM 627 O O . ALA A 1 89 ? 2.282 -42.534 37.895 1.00 27.95 89 ALA A O 1
ATOM 628 N N . PRO A 1 90 ? 2.114 -41.400 35.973 1.00 41.31 90 PRO A N 1
ATOM 629 C CA . PRO A 1 90 ? 1.832 -40.217 35.155 1.00 41.31 90 PRO A CA 1
ATOM 630 C C . PRO A 1 90 ? 1.586 -40.480 33.642 1.00 41.31 90 PRO A C 1
ATOM 632 O O . PRO A 1 90 ? 1.644 -41.601 33.148 1.00 41.31 90 PRO A O 1
ATOM 635 N N . THR A 1 91 ? 1.466 -39.366 32.902 1.00 27.30 91 THR A N 1
ATOM 636 C CA . THR A 1 91 ? 1.782 -39.166 31.464 1.00 27.30 91 THR A CA 1
ATOM 637 C C . THR A 1 91 ? 0.893 -39.843 30.413 1.00 27.30 91 THR A C 1
ATOM 639 O O . THR A 1 91 ? 0.416 -40.943 30.604 1.00 27.30 91 THR A O 1
ATOM 642 N N . SER A 1 92 ? 0.677 -39.341 29.199 1.00 27.48 92 SER A N 1
ATOM 643 C CA . SER A 1 92 ? 0.792 -38.049 28.514 1.00 27.48 92 SER A CA 1
ATOM 644 C C . SER A 1 92 ? 0.456 -38.353 27.045 1.00 27.48 92 SER A C 1
ATOM 646 O O . SER A 1 92 ? 0.941 -39.347 26.520 1.00 27.48 92 SER A O 1
ATOM 648 N N . LYS A 1 93 ? -0.199 -37.394 26.383 1.00 29.58 93 LYS A N 1
ATOM 649 C CA . LYS A 1 93 ? -0.163 -37.093 24.936 1.00 29.58 93 LYS A CA 1
ATOM 650 C C . LYS A 1 93 ? -1.118 -37.817 23.971 1.00 29.58 93 LYS A C 1
ATOM 652 O O . LYS A 1 93 ? -1.265 -39.027 23.956 1.00 29.58 93 LYS A O 1
ATOM 657 N N . GLU A 1 94 ? -1.567 -36.945 23.061 1.00 26.17 94 GLU A N 1
ATOM 658 C CA . GLU A 1 94 ? -1.896 -37.157 21.646 1.00 26.17 94 GLU A CA 1
ATOM 659 C C . GLU A 1 94 ? -3.375 -37.370 21.273 1.00 26.17 94 GLU A C 1
ATOM 661 O O . GLU A 1 94 ? -4.072 -38.130 21.922 1.00 26.17 94 GLU A O 1
ATOM 666 N N . LYS A 1 95 ? -3.930 -36.842 20.174 1.00 26.97 95 LYS A N 1
ATOM 667 C CA . LYS A 1 95 ? -3.988 -35.506 19.529 1.00 26.97 95 LYS A CA 1
ATOM 668 C C . LYS A 1 95 ? -4.908 -35.696 18.305 1.00 26.97 95 LYS A C 1
ATOM 670 O O . LYS A 1 95 ? -4.557 -36.469 17.427 1.00 26.97 95 LYS A O 1
ATOM 675 N N . ALA A 1 96 ? -5.988 -34.901 18.232 1.00 28.80 96 ALA A N 1
ATOM 676 C CA . ALA A 1 96 ? -6.776 -34.519 17.035 1.00 28.80 96 ALA A CA 1
ATOM 677 C C . ALA A 1 96 ? -7.609 -35.606 16.298 1.00 28.80 96 ALA A C 1
ATOM 679 O O . ALA A 1 96 ? -7.357 -36.792 16.464 1.00 28.80 96 ALA A O 1
ATOM 680 N N . PRO A 1 97 ? -8.517 -35.234 15.365 1.00 38.69 97 PRO A N 1
ATOM 681 C CA . PRO A 1 97 ? -9.383 -34.046 15.270 1.00 38.69 97 PRO A CA 1
ATOM 682 C C . PRO A 1 97 ? -10.872 -34.431 15.078 1.00 38.69 97 PRO A C 1
ATOM 684 O O . PRO A 1 97 ? -11.179 -35.474 14.512 1.00 38.69 97 PRO A O 1
ATOM 687 N N . PHE A 1 98 ? -11.818 -33.557 15.441 1.00 29.27 98 PHE A N 1
ATOM 688 C CA . PHE A 1 98 ? -13.205 -33.682 14.970 1.00 29.27 98 PHE A CA 1
ATOM 689 C C . PHE A 1 98 ? -13.628 -32.460 14.164 1.00 29.27 98 PHE A C 1
ATOM 691 O O . PHE A 1 98 ? -13.578 -31.317 14.620 1.00 29.27 98 PHE A O 1
ATOM 698 N N . ALA A 1 99 ? -14.024 -32.748 12.928 1.00 30.56 99 ALA A N 1
ATOM 699 C CA . ALA A 1 99 ? -14.649 -31.834 12.002 1.00 30.56 99 ALA A CA 1
ATOM 700 C C . ALA A 1 99 ? -16.091 -31.525 12.438 1.00 30.56 99 ALA A C 1
ATOM 702 O O . ALA A 1 99 ? -16.886 -32.426 12.679 1.00 30.56 99 ALA A O 1
ATOM 703 N N . ARG A 1 100 ? -16.385 -30.223 12.493 1.00 32.41 100 ARG A N 1
ATOM 704 C CA . ARG A 1 100 ? -17.614 -29.544 12.057 1.00 32.41 100 ARG A CA 1
ATOM 705 C C . ARG A 1 100 ? -18.924 -30.353 12.135 1.00 32.41 100 ARG A C 1
ATOM 707 O O . ARG A 1 100 ? -19.312 -31.007 11.171 1.00 32.41 100 ARG A O 1
ATOM 714 N N . THR A 1 101 ? -19.704 -30.090 13.181 1.00 31.00 101 THR A N 1
ATOM 715 C CA . THR A 1 101 ? -21.172 -30.129 13.121 1.00 31.00 101 THR A CA 1
ATOM 716 C C . THR A 1 101 ? -21.729 -28.722 13.298 1.00 31.00 101 THR A C 1
ATOM 718 O O . THR A 1 101 ? -21.375 -27.986 14.216 1.00 31.00 101 THR A O 1
ATOM 721 N N . SER A 1 102 ? -22.567 -28.349 12.336 1.00 38.25 102 SER A N 1
ATOM 722 C CA . SER A 1 102 ? -23.416 -27.165 12.328 1.00 38.25 102 SER A CA 1
ATOM 723 C C . SER A 1 102 ? -24.332 -27.164 13.553 1.00 38.25 102 SER A C 1
ATOM 725 O O . SER A 1 102 ? -25.045 -28.143 13.772 1.00 38.25 102 SER A O 1
ATOM 727 N N . HIS A 1 103 ? -24.350 -26.067 14.312 1.00 32.88 103 HIS A N 1
ATOM 728 C CA . HIS A 1 103 ? -25.400 -25.803 15.290 1.00 32.88 103 HIS A CA 1
ATOM 729 C C . HIS A 1 103 ? -26.027 -24.437 15.005 1.00 32.88 103 HIS A C 1
ATOM 731 O O . HIS A 1 103 ? -25.372 -23.397 15.006 1.00 32.88 103 HIS A O 1
ATOM 737 N N . ASN A 1 104 ? -27.313 -24.529 14.687 1.00 33.09 104 ASN A N 1
ATOM 738 C CA . ASN A 1 104 ? -28.289 -23.487 14.414 1.00 33.09 104 ASN A CA 1
ATOM 739 C C . ASN A 1 104 ? -28.340 -22.435 15.545 1.00 33.09 104 ASN A C 1
ATOM 741 O O . ASN A 1 104 ? -28.235 -22.820 16.711 1.00 33.09 104 ASN A O 1
ATOM 745 N N . PRO A 1 105 ? -28.584 -21.143 15.260 1.00 43.06 105 PRO A N 1
ATOM 746 C CA . PRO A 1 105 ? -28.919 -20.169 16.284 1.00 43.06 105 PRO A CA 1
ATOM 747 C C . PRO A 1 105 ? -30.435 -20.204 16.490 1.00 43.06 105 PRO A C 1
ATOM 749 O O . PRO A 1 105 ? -31.196 -19.736 15.646 1.00 43.06 105 PRO A O 1
ATOM 752 N N . SER A 1 106 ? -30.908 -20.770 17.594 1.00 34.47 106 SER A N 1
ATOM 753 C CA . SER A 1 106 ? -32.320 -20.641 17.949 1.00 34.47 106 SER A CA 1
ATOM 754 C C . SER A 1 106 ? -32.520 -20.509 19.450 1.00 34.47 106 SER A C 1
ATOM 756 O O . SER A 1 106 ? -32.013 -21.313 20.228 1.00 34.47 106 SER A O 1
ATOM 758 N N . SER A 1 107 ? -33.303 -19.474 19.761 1.00 40.53 107 SER A N 1
ATOM 759 C CA . SER A 1 107 ? -34.002 -19.145 21.003 1.00 40.53 107 SER A CA 1
ATOM 760 C C . SER A 1 107 ? -33.148 -18.811 22.225 1.00 40.53 107 SER A C 1
ATOM 762 O O . SER A 1 107 ? -33.081 -19.571 23.187 1.00 40.53 107 SER A O 1
ATOM 764 N N . SER A 1 108 ? -32.609 -17.590 22.250 1.00 38.88 108 SER A N 1
ATOM 765 C CA . SER A 1 108 ? -32.609 -16.824 23.498 1.00 38.88 108 SER A CA 1
ATOM 766 C C . SER A 1 108 ? -34.062 -16.432 23.787 1.00 38.88 108 SER A C 1
ATOM 768 O O . SER A 1 108 ? -34.579 -15.489 23.182 1.00 38.88 108 SER A O 1
ATOM 770 N N . ASN A 1 109 ? -34.742 -17.208 24.631 1.00 39.66 109 ASN A N 1
ATOM 771 C CA . ASN A 1 109 ? -36.058 -16.835 25.139 1.00 39.66 109 ASN A CA 1
ATOM 772 C C . ASN A 1 109 ? -35.946 -15.471 25.848 1.00 39.66 109 ASN A C 1
ATOM 774 O O . ASN A 1 109 ? -35.045 -15.292 26.667 1.00 39.66 109 ASN A O 1
ATOM 778 N N . PRO A 1 110 ? -36.832 -14.504 25.561 1.00 49.22 110 PRO A N 1
ATOM 779 C CA . PRO A 1 110 ? -36.847 -13.204 26.235 1.00 49.22 110 PRO A CA 1
ATOM 780 C C . PRO A 1 110 ? -37.365 -13.271 27.688 1.00 49.22 110 PRO A C 1
ATOM 782 O O . PRO A 1 110 ? -37.411 -12.248 28.369 1.00 49.22 110 PRO A O 1
ATOM 785 N N . ASP A 1 111 ? -37.722 -14.460 28.180 1.00 44.12 111 ASP A N 1
ATOM 786 C CA . ASP A 1 111 ? -38.479 -14.642 29.423 1.00 44.12 111 ASP A CA 1
ATOM 787 C C . ASP A 1 111 ? -37.612 -14.749 30.692 1.00 44.12 111 ASP A C 1
ATOM 789 O O . ASP A 1 111 ? -38.113 -14.524 31.796 1.00 44.12 111 ASP A O 1
ATOM 793 N N . ASP A 1 112 ? -36.302 -14.996 30.570 1.00 46.88 112 ASP A N 1
ATOM 794 C CA . ASP A 1 112 ? -35.417 -15.126 31.744 1.00 46.88 112 ASP A CA 1
ATOM 795 C C . ASP A 1 112 ? -35.204 -13.783 32.470 1.00 46.88 112 ASP A C 1
ATOM 797 O O . ASP A 1 112 ? -35.018 -13.743 33.688 1.00 46.88 112 ASP A O 1
ATOM 801 N N . ASN A 1 113 ? -35.314 -12.661 31.748 1.00 44.53 113 ASN A N 1
ATOM 802 C CA . ASN A 1 113 ? -35.240 -11.317 32.331 1.00 44.53 113 ASN A CA 1
ATOM 803 C C . ASN A 1 113 ? -36.552 -10.868 33.002 1.00 44.53 113 ASN A C 1
ATOM 805 O O . ASN A 1 113 ? -36.539 -9.925 33.792 1.00 44.53 113 ASN A O 1
ATOM 809 N N . ALA A 1 114 ? -37.682 -11.526 32.726 1.00 47.06 114 ALA A N 1
ATOM 810 C CA . ALA A 1 114 ? -38.984 -11.134 33.271 1.00 47.06 114 ALA A CA 1
ATOM 811 C C . ALA A 1 114 ? -39.236 -11.690 34.686 1.00 47.06 114 ALA A C 1
ATOM 813 O O . ALA A 1 114 ? -39.965 -11.082 35.471 1.00 47.06 114 ALA A O 1
ATOM 814 N N . LEU A 1 115 ? -38.601 -12.809 35.053 1.00 47.88 115 LEU A N 1
ATOM 815 C CA . LEU A 1 115 ? -38.813 -13.460 36.354 1.00 47.88 115 LEU A CA 1
ATOM 816 C C . LEU A 1 115 ? -38.105 -12.769 37.531 1.00 47.88 115 LEU A C 1
ATOM 818 O O . LEU A 1 115 ? -38.517 -12.947 38.678 1.00 47.88 115 LEU A O 1
ATOM 822 N N . LEU A 1 116 ? -37.089 -11.940 37.277 1.00 49.41 116 LEU A N 1
ATOM 823 C CA . LEU A 1 116 ? -36.366 -11.211 38.329 1.00 49.41 116 LEU A CA 1
ATOM 824 C C . LEU A 1 116 ? -37.043 -9.890 38.731 1.00 49.41 116 LEU A C 1
ATOM 826 O O . LEU A 1 116 ? -36.852 -9.422 39.852 1.00 49.41 116 LEU A O 1
ATOM 830 N N . ALA A 1 117 ? -37.892 -9.320 37.870 1.00 46.06 117 ALA A N 1
ATOM 831 C CA . ALA A 1 117 ? -38.577 -8.051 38.134 1.00 46.06 117 ALA A CA 1
ATOM 832 C C . ALA A 1 117 ? -39.722 -8.164 39.163 1.00 46.06 117 ALA A C 1
ATOM 834 O O . ALA A 1 117 ? -40.211 -7.151 39.665 1.00 46.06 117 ALA A O 1
ATOM 835 N N . SER A 1 118 ? -40.157 -9.386 39.498 1.00 46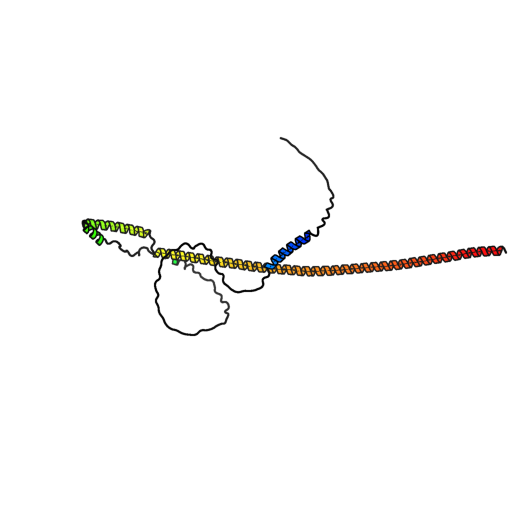.16 118 SER A N 1
ATOM 836 C CA . SER A 1 118 ? -41.358 -9.625 40.310 1.00 46.16 118 SER A CA 1
ATOM 837 C C . SER A 1 118 ? -41.085 -10.212 41.699 1.00 46.16 118 SER A C 1
ATOM 839 O O . SER A 1 118 ? -41.990 -10.773 42.320 1.00 46.16 118 SER A O 1
ATOM 841 N N . ARG A 1 119 ? -39.876 -10.063 42.252 1.00 54.31 119 ARG A N 1
ATOM 842 C CA . ARG A 1 119 ? -39.623 -10.422 43.658 1.00 54.31 119 ARG A CA 1
ATOM 843 C C . ARG A 1 119 ? -39.945 -9.245 44.585 1.00 54.31 119 ARG A C 1
ATOM 845 O O . ARG A 1 119 ? -39.067 -8.692 45.242 1.00 54.31 119 ARG A O 1
ATOM 852 N N . ARG A 1 120 ? -41.218 -8.836 44.634 1.00 51.12 120 ARG A N 1
ATOM 853 C CA . ARG A 1 120 ? -41.699 -7.913 45.674 1.00 51.12 120 ARG A CA 1
ATOM 854 C C . ARG A 1 120 ? -41.779 -8.675 46.994 1.00 51.12 120 ARG A C 1
ATOM 856 O O . ARG A 1 120 ? -42.552 -9.617 47.119 1.00 51.12 120 ARG A O 1
ATOM 863 N N . VAL A 1 121 ? -40.949 -8.285 47.956 1.00 55.44 121 VAL A N 1
ATOM 864 C CA . VAL A 1 121 ? -41.068 -8.746 49.342 1.00 55.44 121 VAL A CA 1
ATOM 865 C C . VAL A 1 121 ? -42.207 -7.973 49.978 1.00 55.44 121 VAL A C 1
ATOM 867 O O . VAL A 1 121 ? -42.174 -6.745 50.009 1.00 55.44 121 VAL A O 1
ATOM 870 N N . ASP A 1 122 ? -43.204 -8.703 50.462 1.00 50.06 122 ASP A N 1
ATOM 871 C CA . ASP A 1 122 ? -44.273 -8.144 51.272 1.00 50.06 122 ASP A CA 1
ATOM 872 C C . ASP A 1 122 ? -43.668 -7.704 52.622 1.00 50.06 122 ASP A C 1
ATOM 874 O O . ASP A 1 122 ? -43.132 -8.540 53.357 1.00 50.06 122 ASP A O 1
ATOM 878 N N . PRO A 1 123 ? -43.686 -6.406 52.975 1.00 53.66 123 PRO A N 1
ATOM 879 C CA . PRO A 1 123 ? -43.096 -5.910 54.222 1.00 53.66 123 PRO A CA 1
ATOM 880 C C . PRO A 1 123 ? -43.868 -6.361 55.476 1.00 53.66 123 PRO A C 1
ATOM 882 O O . PRO A 1 123 ? -43.448 -6.089 56.598 1.00 53.66 123 PRO A O 1
ATOM 885 N N . SER A 1 124 ? -44.987 -7.068 55.307 1.00 53.53 124 SER A N 1
ATOM 886 C CA . SER A 1 124 ? -45.902 -7.484 56.372 1.00 53.53 124 SER A CA 1
ATOM 887 C C . SER A 1 124 ? -45.402 -8.659 57.224 1.00 53.53 124 SER A C 1
ATOM 889 O O . SER A 1 124 ? -45.941 -8.893 58.303 1.00 53.53 124 SER A O 1
ATOM 891 N N . THR A 1 125 ? -44.346 -9.373 56.814 1.00 51.34 125 THR A N 1
ATOM 892 C CA . THR A 1 125 ? -43.769 -10.486 57.598 1.00 51.34 125 THR A CA 1
ATOM 893 C C . THR A 1 125 ? -42.632 -10.067 58.533 1.00 51.34 125 THR A C 1
ATOM 895 O O . THR A 1 125 ? -41.846 -10.909 58.976 1.00 51.34 125 THR A O 1
ATOM 898 N N . VAL A 1 126 ? -42.512 -8.777 58.868 1.00 56.06 126 VAL A N 1
ATOM 899 C CA . VAL A 1 126 ? -41.707 -8.364 60.024 1.00 56.06 126 VAL A CA 1
ATOM 900 C C . VAL A 1 126 ? -42.413 -8.905 61.260 1.00 56.06 126 VAL A C 1
ATOM 902 O O . VAL A 1 126 ? -43.439 -8.386 61.689 1.00 56.06 126 VAL A O 1
ATOM 905 N N . ARG A 1 127 ? -41.882 -10.005 61.798 1.00 52.50 127 ARG A N 1
ATOM 906 C CA . ARG A 1 127 ? -42.275 -10.593 63.081 1.00 52.50 127 ARG A CA 1
ATOM 907 C C . ARG A 1 127 ? -42.489 -9.447 64.073 1.00 52.50 127 ARG A C 1
ATOM 909 O O . ARG A 1 127 ? -41.525 -8.751 64.384 1.00 52.50 127 ARG A O 1
ATOM 916 N N . GLN A 1 128 ? -43.728 -9.217 64.510 1.00 57.16 128 GLN A N 1
ATOM 917 C CA . GLN A 1 128 ? -44.022 -8.178 65.495 1.00 57.16 128 GLN A CA 1
ATOM 918 C C . GLN A 1 128 ? -43.352 -8.564 66.810 1.00 57.16 128 GLN A C 1
ATOM 920 O O . GLN A 1 128 ? -43.857 -9.367 67.592 1.00 57.16 128 GLN A O 1
ATOM 925 N N . VAL A 1 129 ? -42.142 -8.055 67.005 1.00 58.56 129 VAL A N 1
ATOM 926 C CA . VAL A 1 129 ? -41.428 -8.151 68.266 1.00 58.56 129 VAL A CA 1
ATOM 927 C C . VAL A 1 129 ? -41.972 -7.020 69.125 1.00 58.56 129 VAL A C 1
ATOM 929 O O . VAL A 1 129 ? -41.734 -5.848 68.848 1.00 58.56 129 VAL A O 1
ATOM 932 N N . PHE A 1 130 ? -42.750 -7.366 70.146 1.00 64.88 130 PHE A N 1
ATOM 933 C CA . PHE A 1 130 ? -43.203 -6.396 71.134 1.00 64.88 130 PHE A CA 1
ATOM 934 C C . PHE A 1 130 ? -42.010 -6.016 72.016 1.00 64.88 130 PHE A C 1
ATOM 936 O O . PHE A 1 130 ? -41.613 -6.765 72.904 1.00 64.88 130 PHE A O 1
ATOM 943 N N . TYR A 1 131 ? -41.404 -4.863 71.736 1.00 69.69 131 TYR A N 1
ATOM 944 C CA . TYR A 1 131 ? -40.262 -4.338 72.497 1.00 69.69 131 TYR A CA 1
ATOM 945 C C . TYR A 1 131 ? -40.670 -3.671 73.820 1.00 69.69 131 TYR A C 1
ATOM 947 O O . TYR A 1 131 ? -39.803 -3.297 74.609 1.00 69.69 131 TYR A O 1
ATOM 955 N N . PHE A 1 132 ? -41.974 -3.498 74.057 1.00 80.62 132 PHE A N 1
ATOM 956 C CA . PHE A 1 132 ? -42.506 -2.775 75.204 1.00 80.62 132 PHE A CA 1
ATOM 957 C C . PHE A 1 132 ? -43.335 -3.695 76.105 1.00 80.62 132 PHE A C 1
ATOM 959 O O . PHE A 1 132 ? -44.357 -4.234 75.688 1.00 80.62 132 PHE A O 1
ATOM 966 N N . ASP A 1 133 ? -42.879 -3.861 77.348 1.00 86.19 133 ASP A N 1
ATOM 967 C CA . ASP A 1 133 ? -43.594 -4.594 78.393 1.00 86.19 133 ASP A CA 1
ATOM 968 C C . ASP A 1 133 ? -44.469 -3.625 79.200 1.00 86.19 133 ASP A C 1
ATOM 970 O O . ASP A 1 133 ? -44.014 -2.947 80.131 1.00 86.19 133 ASP A O 1
ATOM 974 N N . THR A 1 134 ? -45.746 -3.576 78.825 1.00 87.81 134 THR A N 1
ATOM 975 C CA . THR A 1 134 ? -46.775 -2.735 79.446 1.00 87.81 134 THR A CA 1
ATOM 976 C C . THR A 1 134 ? -46.951 -3.044 80.937 1.00 87.81 134 THR A C 1
ATOM 978 O O . THR A 1 134 ? -47.146 -2.130 81.738 1.00 87.81 134 THR A O 1
ATOM 981 N N . LEU A 1 135 ? -46.831 -4.314 81.343 1.00 85.50 135 LEU A N 1
ATOM 982 C CA . LEU A 1 135 ? -47.067 -4.742 82.724 1.00 85.50 135 LEU A CA 1
ATOM 983 C C . LEU A 1 135 ? -45.898 -4.358 83.636 1.00 85.50 135 LEU A C 1
ATOM 985 O O . LEU A 1 135 ? -46.111 -3.885 84.754 1.00 85.50 135 LEU A O 1
ATOM 989 N N . ALA A 1 136 ? -44.662 -4.546 83.173 1.00 86.00 136 ALA A N 1
ATOM 990 C CA . ALA A 1 136 ? -43.480 -4.111 83.912 1.00 86.00 136 ALA A CA 1
ATOM 991 C C . ALA A 1 136 ? -43.424 -2.581 84.037 1.00 86.00 136 ALA A C 1
ATOM 993 O O . ALA A 1 136 ? -43.038 -2.062 85.088 1.00 86.00 136 ALA A O 1
ATOM 994 N N . PHE A 1 137 ? -43.847 -1.857 82.996 1.00 87.69 137 PHE A N 1
ATOM 995 C CA . PHE A 1 137 ? -43.938 -0.399 83.018 1.00 87.69 137 PHE A CA 1
ATOM 996 C C . PHE A 1 137 ? -44.989 0.101 84.019 1.00 87.69 137 PHE A C 1
ATOM 998 O O . PHE A 1 137 ? -44.669 0.939 84.866 1.00 87.69 137 PHE A O 1
ATOM 1005 N N . ALA A 1 138 ? -46.196 -0.472 83.998 1.00 88.06 138 ALA A N 1
ATOM 1006 C CA . ALA A 1 138 ? -47.267 -0.119 84.928 1.00 88.06 138 ALA A CA 1
ATOM 1007 C C . ALA A 1 138 ? -46.877 -0.399 86.392 1.00 88.06 138 ALA A C 1
ATOM 1009 O O . ALA A 1 138 ? -46.950 0.497 87.231 1.00 88.06 138 ALA A O 1
ATOM 1010 N N . LYS A 1 139 ? -46.324 -1.584 86.696 1.00 87.75 139 LYS A N 1
ATOM 1011 C CA . LYS A 1 139 ? -45.839 -1.928 88.051 1.00 87.75 139 LYS A CA 1
ATOM 1012 C C . LYS A 1 139 ? -44.741 -0.986 88.551 1.00 87.75 139 LYS A C 1
ATOM 1014 O O . LYS A 1 139 ? -44.659 -0.675 89.740 1.00 87.75 139 LYS A O 1
ATOM 1019 N N . LYS A 1 140 ? -43.875 -0.515 87.650 1.00 88.44 140 LYS A N 1
ATOM 1020 C CA . LYS A 1 140 ? -42.819 0.447 87.986 1.00 88.44 140 LYS A CA 1
ATOM 1021 C C . LYS A 1 140 ? -43.395 1.826 88.318 1.00 88.44 140 LYS A C 1
ATOM 1023 O O . LYS A 1 140 ? -42.860 2.489 89.205 1.00 88.44 140 LYS A O 1
ATOM 1028 N N . LEU A 1 141 ? -44.477 2.240 87.664 1.00 87.25 141 LEU A N 1
ATOM 1029 C CA . LEU A 1 141 ? -45.200 3.474 87.985 1.00 87.25 141 LEU A CA 1
ATOM 1030 C C . LEU A 1 141 ? -45.958 3.363 89.313 1.00 87.25 141 LEU A C 1
ATOM 1032 O O . LEU A 1 141 ? -45.847 4.265 90.143 1.00 87.25 141 LEU A O 1
ATOM 1036 N N . GLU A 1 142 ? -46.615 2.232 89.570 1.00 90.12 142 GLU A N 1
ATOM 1037 C CA . GLU A 1 142 ? -47.272 1.948 90.855 1.00 90.12 142 GLU A CA 1
ATOM 1038 C C . GLU A 1 142 ? -46.274 2.036 92.025 1.00 90.12 142 GLU A C 1
ATOM 1040 O O . GLU A 1 142 ? -46.544 2.681 93.037 1.00 90.12 142 GLU A O 1
ATOM 1045 N N . SER A 1 143 ? -45.057 1.496 91.856 1.00 87.81 143 SER A N 1
ATOM 1046 C CA . SER A 1 143 ? -43.991 1.582 92.873 1.00 87.81 143 SER A CA 1
ATOM 1047 C C . SER A 1 143 ? -43.497 3.008 93.161 1.00 87.81 143 SER A C 1
ATOM 1049 O O . SER A 1 143 ? -42.849 3.247 94.179 1.00 87.81 143 SER A O 1
ATOM 1051 N N . LYS A 1 144 ? -43.796 3.964 92.274 1.00 85.62 144 L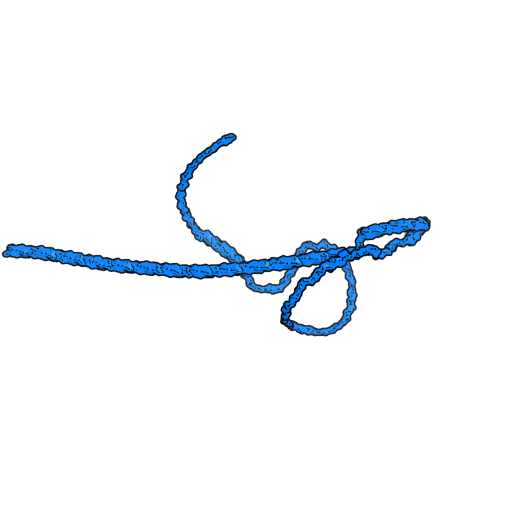YS A N 1
ATOM 1052 C CA . LYS A 1 144 ? -43.431 5.381 92.403 1.00 85.62 144 LYS A CA 1
ATOM 1053 C C . LYS A 1 144 ? -44.590 6.272 92.857 1.00 85.62 144 LYS A C 1
ATOM 1055 O O . LYS A 1 144 ? -44.441 7.491 92.843 1.00 85.62 144 LYS A O 1
ATOM 1060 N N . GLY A 1 145 ? -45.704 5.679 93.292 1.00 85.44 145 GLY A N 1
ATOM 1061 C CA . GLY A 1 145 ? -46.838 6.398 93.875 1.00 85.44 145 GLY A CA 1
ATOM 1062 C C . GLY A 1 145 ? -47.940 6.785 92.886 1.00 85.44 145 GLY A C 1
ATOM 1063 O O . GLY A 1 145 ? -48.794 7.591 93.242 1.00 85.44 145 GLY A O 1
ATOM 1064 N N . PHE A 1 146 ? -47.942 6.228 91.670 1.00 86.62 146 PHE A N 1
ATOM 1065 C CA . PHE A 1 146 ? -49.071 6.371 90.746 1.00 86.62 146 PHE A CA 1
ATOM 1066 C C . PHE A 1 146 ? -50.201 5.413 91.123 1.00 86.62 146 PHE A C 1
ATOM 1068 O O . PHE A 1 146 ? -49.949 4.282 91.547 1.00 86.62 146 PHE A O 1
ATOM 1075 N N . THR A 1 147 ? -51.451 5.844 90.938 1.00 89.44 147 THR A N 1
ATOM 1076 C CA . THR A 1 147 ? -52.585 4.921 91.039 1.00 89.44 147 THR A CA 1
ATOM 1077 C C . THR A 1 147 ? -52.562 3.949 89.862 1.00 89.44 147 THR A C 1
ATOM 1079 O O . THR A 1 147 ? -52.045 4.263 88.788 1.00 89.44 147 THR A O 1
ATOM 1082 N N . ARG A 1 148 ? -53.135 2.760 90.056 1.00 85.88 148 ARG A N 1
ATOM 1083 C CA . ARG A 1 148 ? -53.183 1.721 89.023 1.00 85.88 148 ARG A CA 1
ATOM 1084 C C . ARG A 1 148 ? -53.808 2.220 87.717 1.00 85.88 148 ARG A C 1
ATOM 1086 O O . ARG A 1 148 ? -53.227 2.029 86.658 1.00 85.88 148 ARG A O 1
ATOM 1093 N N . GLU A 1 149 ? -54.919 2.946 87.810 1.00 87.44 149 GLU A N 1
ATOM 1094 C CA . GLU A 1 149 ? -55.610 3.523 86.648 1.00 87.44 149 GLU A CA 1
ATOM 1095 C C . GLU A 1 149 ? -54.748 4.561 85.906 1.00 87.44 149 GLU A C 1
ATOM 1097 O O . GLU A 1 149 ? -54.738 4.606 84.679 1.00 87.44 149 GLU A O 1
ATOM 1102 N N . GLN A 1 150 ? -53.967 5.371 86.632 1.00 88.19 150 GLN A N 1
ATOM 1103 C CA . GLN A 1 150 ? -53.047 6.338 86.021 1.00 88.19 150 GLN A CA 1
ATOM 1104 C C . GLN A 1 150 ? -51.853 5.647 85.355 1.00 88.19 150 GLN A C 1
ATOM 1106 O O . GLN A 1 150 ? -51.419 6.057 84.279 1.00 88.19 150 GLN A O 1
ATOM 1111 N N . ALA A 1 151 ? -51.320 4.597 85.982 1.00 88.56 151 ALA A N 1
ATOM 1112 C CA . ALA A 1 151 ? -50.227 3.808 85.430 1.00 88.56 151 ALA A CA 1
ATOM 1113 C C . ALA A 1 151 ? -50.652 3.052 84.158 1.00 88.56 151 ALA A C 1
ATOM 1115 O O . ALA A 1 151 ? -49.895 3.035 83.187 1.00 88.56 151 ALA A O 1
ATOM 1116 N N . GLU A 1 152 ? -51.860 2.481 84.147 1.00 87.38 152 GLU A N 1
ATOM 1117 C CA . GLU A 1 152 ? -52.459 1.811 82.986 1.00 87.38 152 GLU A CA 1
ATOM 1118 C C . GLU A 1 152 ? -52.722 2.814 81.844 1.00 87.38 152 GLU A C 1
ATOM 1120 O O . GLU A 1 152 ? -52.227 2.603 80.737 1.00 87.38 152 GLU A O 1
ATOM 1125 N N . GLY A 1 153 ? -53.346 3.970 82.112 1.00 88.19 153 GLY A N 1
ATOM 1126 C CA . GLY A 1 153 ? -53.607 4.993 81.085 1.00 88.19 153 GLY A CA 1
ATOM 1127 C C . GLY A 1 153 ? -52.341 5.611 80.462 1.00 88.19 153 GLY A C 1
ATOM 1128 O O . GLY A 1 153 ? -52.283 5.864 79.253 1.00 88.19 153 GLY A O 1
ATOM 1129 N N . CYS A 1 154 ? -51.279 5.808 81.253 1.00 87.19 154 CYS A N 1
ATOM 1130 C CA . CYS A 1 154 ? -49.973 6.217 80.724 1.00 87.19 154 CYS A CA 1
ATOM 1131 C C . CYS A 1 154 ? -49.318 5.123 79.869 1.00 87.19 154 CYS A C 1
ATOM 1133 O O . CYS A 1 154 ? -48.654 5.438 78.879 1.00 87.19 154 CYS A O 1
ATOM 1135 N N . ALA A 1 155 ? -49.481 3.852 80.240 1.00 87.81 155 ALA A N 1
ATOM 1136 C CA . ALA A 1 155 ? -48.942 2.731 79.480 1.00 87.81 155 ALA A CA 1
ATOM 1137 C C . ALA A 1 155 ? -49.665 2.563 78.134 1.00 87.81 155 ALA A C 1
ATOM 1139 O O . ALA A 1 155 ? -49.003 2.370 77.117 1.00 87.81 155 ALA A O 1
ATOM 1140 N N . GLU A 1 156 ? -50.992 2.709 78.109 1.00 88.81 156 GLU A N 1
ATOM 1141 C CA . GLU A 1 156 ? -51.810 2.669 76.889 1.00 88.81 156 GLU A CA 1
ATOM 1142 C C . GLU A 1 156 ? -51.427 3.780 75.905 1.00 88.81 156 GLU A C 1
ATOM 1144 O O . GLU A 1 156 ? -51.136 3.501 74.741 1.00 88.81 156 GLU A O 1
ATOM 1149 N N . SER A 1 157 ? -51.313 5.020 76.394 1.00 90.00 157 SER A N 1
ATOM 1150 C CA . SER A 1 157 ? -50.893 6.165 75.572 1.00 90.00 157 SER A CA 1
ATOM 1151 C C . SER A 1 157 ? -49.497 5.952 74.969 1.00 90.00 157 SER A C 1
ATOM 1153 O O . SER A 1 157 ? -49.230 6.302 73.819 1.00 90.00 157 SER A O 1
ATOM 1155 N N . LEU A 1 158 ? -48.579 5.351 75.734 1.00 88.94 158 LEU A N 1
ATOM 1156 C CA . LEU A 1 158 ? -47.223 5.073 75.266 1.00 88.94 158 LEU A CA 1
ATOM 1157 C C . LEU A 1 158 ? -47.192 3.946 74.223 1.00 88.94 158 LEU A C 1
ATOM 1159 O O . LEU A 1 158 ? -46.455 4.048 73.243 1.00 88.94 158 LEU A O 1
ATOM 1163 N N . VAL A 1 159 ? -48.012 2.905 74.390 1.00 88.94 159 VAL A N 1
ATOM 1164 C CA . VAL A 1 159 ? -48.181 1.837 73.393 1.00 88.94 159 VAL A CA 1
ATOM 1165 C C . VAL A 1 159 ? -48.719 2.403 72.078 1.00 88.94 159 VAL A C 1
ATOM 1167 O O . VAL A 1 159 ? -48.207 2.055 71.015 1.00 88.94 159 VAL A O 1
ATOM 1170 N N . GLU A 1 160 ? -49.693 3.312 72.128 1.00 89.25 160 GLU A N 1
ATOM 1171 C CA . GLU A 1 160 ? -50.245 3.968 70.937 1.00 89.25 160 GLU A CA 1
ATOM 1172 C C . GLU A 1 160 ? -49.181 4.779 70.177 1.00 89.25 160 GLU A C 1
ATOM 1174 O O . GLU A 1 160 ? -49.031 4.632 68.959 1.00 89.25 160 GLU A O 1
ATOM 1179 N N . ILE A 1 161 ? -48.374 5.573 70.890 1.00 90.25 161 ILE A N 1
ATOM 1180 C CA . ILE A 1 161 ? -47.282 6.354 70.289 1.00 90.25 161 ILE A CA 1
ATOM 1181 C C . ILE A 1 161 ? -46.206 5.434 69.699 1.00 90.25 161 ILE A C 1
ATOM 1183 O O . ILE A 1 161 ? -45.727 5.688 68.590 1.00 90.25 161 ILE A O 1
ATOM 1187 N N . ILE A 1 162 ? -45.827 4.361 70.405 1.00 88.69 162 ILE A N 1
ATOM 1188 C CA . ILE A 1 162 ? -44.833 3.389 69.926 1.00 88.69 162 ILE A CA 1
ATOM 1189 C C . ILE A 1 162 ? -45.333 2.702 68.657 1.00 88.69 162 ILE A C 1
ATOM 1191 O O . ILE A 1 162 ? -44.592 2.642 67.679 1.00 88.69 162 ILE A O 1
ATOM 1195 N N . ASN A 1 163 ? -46.584 2.243 68.636 1.00 87.81 163 ASN A N 1
ATOM 1196 C CA . ASN A 1 163 ? -47.170 1.592 67.466 1.00 87.81 163 ASN A CA 1
ATOM 1197 C C . ASN A 1 163 ? -47.257 2.550 66.271 1.00 87.81 163 ASN A C 1
ATOM 1199 O O . ASN A 1 163 ? -46.868 2.182 65.165 1.00 87.81 163 ASN A O 1
ATOM 1203 N N . THR A 1 164 ? -47.674 3.799 66.498 1.00 89.56 164 THR A N 1
ATOM 1204 C CA . THR A 1 164 ? -47.727 4.834 65.451 1.00 89.56 164 THR A CA 1
ATOM 1205 C C . THR A 1 164 ? -46.331 5.162 64.909 1.00 89.56 164 THR A C 1
ATOM 1207 O O . THR A 1 164 ? -46.137 5.297 63.700 1.00 89.56 164 THR A O 1
ATOM 1210 N N . THR A 1 165 ? -45.328 5.249 65.788 1.00 87.00 165 THR A N 1
ATOM 1211 C CA . THR A 1 165 ? -43.938 5.534 65.401 1.00 87.00 165 THR A CA 1
ATOM 1212 C C . THR A 1 165 ? -43.307 4.358 64.660 1.00 87.00 165 THR A C 1
ATOM 1214 O O . THR A 1 165 ? -42.604 4.570 63.674 1.00 87.00 165 THR A O 1
ATOM 1217 N N . LEU A 1 166 ? -43.567 3.125 65.099 1.00 84.94 166 LEU A N 1
ATOM 1218 C CA . LEU A 1 166 ? -43.056 1.906 64.476 1.00 84.94 166 LEU A CA 1
ATOM 1219 C C . LEU A 1 166 ? -43.696 1.666 63.102 1.00 84.94 166 LEU A C 1
ATOM 1221 O O . LEU A 1 166 ? -42.991 1.259 62.183 1.00 84.94 166 LEU A O 1
ATOM 1225 N N . ASP A 1 167 ? -44.977 1.997 62.921 1.00 84.06 167 ASP A N 1
ATOM 1226 C CA . ASP A 1 167 ? -45.632 1.983 61.607 1.00 84.06 167 ASP A CA 1
ATOM 1227 C C . ASP A 1 167 ? -45.046 3.048 60.663 1.00 84.06 167 ASP A C 1
ATOM 1229 O O . ASP A 1 167 ? -44.697 2.759 59.517 1.00 84.06 167 ASP A O 1
ATOM 1233 N N . HIS A 1 168 ? -44.844 4.276 61.155 1.00 86.56 168 HIS A N 1
ATOM 1234 C CA . HIS A 1 168 ? -44.201 5.333 60.373 1.00 86.56 168 HIS A CA 1
ATOM 1235 C C . HIS A 1 168 ? -42.754 4.969 59.989 1.00 86.56 168 HIS A C 1
ATOM 1237 O O . HIS A 1 168 ? -42.357 5.118 58.833 1.00 86.56 168 HIS A O 1
ATOM 1243 N N . GLN A 1 169 ? -41.959 4.442 60.924 1.00 82.31 169 GLN A N 1
ATOM 1244 C CA . GLN A 1 169 ? -40.603 3.963 60.645 1.00 82.31 169 GLN A CA 1
ATOM 1245 C C . GLN A 1 169 ? -40.607 2.769 59.690 1.00 82.31 169 GLN A C 1
ATOM 1247 O O . GLN A 1 169 ? -39.816 2.757 58.755 1.00 82.31 169 GLN A O 1
ATOM 1252 N N . GLY A 1 170 ? -41.522 1.813 59.849 1.00 81.19 170 GLY A N 1
ATOM 1253 C CA . GLY A 1 170 ? -41.669 0.677 58.938 1.00 81.19 170 GLY A CA 1
ATOM 1254 C C . GLY A 1 170 ? -41.933 1.101 57.490 1.00 81.19 170 GLY A C 1
ATOM 1255 O O . GLY A 1 170 ? -41.419 0.472 56.570 1.00 81.19 170 GLY A O 1
ATOM 1256 N N . ARG A 1 171 ? -42.659 2.209 57.281 1.00 80.38 171 ARG A N 1
ATOM 1257 C CA . ARG A 1 171 ? -42.912 2.786 55.949 1.00 80.38 171 ARG A CA 1
ATOM 1258 C C . ARG A 1 171 ? -41.705 3.506 55.337 1.00 80.38 171 ARG A C 1
ATOM 1260 O O . ARG A 1 171 ? -41.581 3.530 54.115 1.00 80.38 171 ARG A O 1
ATOM 1267 N N . HIS A 1 172 ? -40.825 4.091 56.151 1.00 79.69 172 HIS A N 1
ATOM 1268 C CA . HIS A 1 172 ? -39.662 4.861 55.679 1.00 79.69 172 HIS A CA 1
ATOM 1269 C C . HIS A 1 172 ? -38.327 4.108 55.754 1.00 79.69 172 HIS A C 1
ATOM 1271 O O . HIS A 1 172 ? -37.334 4.555 55.178 1.00 79.69 172 HIS A O 1
ATOM 1277 N N . MET A 1 173 ? -38.277 2.977 56.454 1.00 80.31 173 MET A N 1
ATOM 1278 C CA . MET A 1 173 ? -37.089 2.142 56.572 1.00 80.31 173 MET A CA 1
ATOM 1279 C C . MET A 1 173 ? -37.071 1.059 55.498 1.00 80.31 173 MET A C 1
ATOM 1281 O O . MET A 1 173 ? -38.087 0.472 55.141 1.00 80.31 173 MET A O 1
ATOM 1285 N N . VAL A 1 174 ? -35.872 0.755 55.012 1.00 79.31 174 VAL A N 1
ATOM 1286 C CA . VAL A 1 174 ? -35.654 -0.357 54.089 1.00 79.31 174 VAL A CA 1
ATOM 1287 C C . VAL A 1 174 ? -35.368 -1.613 54.899 1.00 79.31 174 VAL A C 1
ATOM 1289 O O . VAL A 1 174 ? -34.468 -1.637 55.743 1.00 79.31 174 VAL A O 1
ATOM 1292 N N . THR A 1 175 ? -36.124 -2.677 54.636 1.00 83.56 175 THR A N 1
ATOM 1293 C CA . THR A 1 175 ? -35.878 -3.971 55.277 1.00 83.56 175 THR A CA 1
ATOM 1294 C C . THR A 1 175 ? -34.600 -4.607 54.720 1.00 83.56 175 THR A C 1
ATOM 1296 O O . THR A 1 175 ? -34.260 -4.439 53.549 1.00 83.56 175 THR A O 1
ATOM 1299 N N . LYS A 1 176 ? -33.873 -5.369 55.547 1.00 85.94 176 LYS A N 1
ATOM 1300 C CA . LYS A 1 176 ? -32.650 -6.073 55.114 1.00 85.94 176 LYS A CA 1
ATOM 1301 C C . LYS A 1 176 ? -32.862 -6.963 53.875 1.00 85.94 176 LYS A C 1
ATOM 1303 O O . LYS A 1 176 ? -32.045 -6.861 52.962 1.00 85.94 176 LYS A O 1
ATOM 1308 N N . PRO A 1 177 ? -33.953 -7.750 53.771 1.00 84.62 177 PRO A N 1
ATOM 1309 C CA . PRO A 1 177 ? -34.238 -8.518 52.559 1.00 84.62 177 PRO A CA 1
ATOM 1310 C C . PRO A 1 177 ? -34.467 -7.635 51.325 1.00 84.62 177 PRO A C 1
ATOM 1312 O O . PRO A 1 177 ? -34.031 -7.974 50.230 1.00 84.62 177 PRO A O 1
ATOM 1315 N N . GLN A 1 178 ? -35.120 -6.482 51.489 1.00 80.25 178 GLN A N 1
ATOM 1316 C CA . GLN A 1 178 ? -35.360 -5.547 50.389 1.00 80.25 178 GLN A CA 1
ATOM 1317 C C . GLN A 1 178 ? -34.072 -4.857 49.927 1.00 80.25 178 GLN A C 1
ATOM 1319 O O . GLN A 1 178 ? -33.867 -4.679 48.728 1.00 80.25 178 GLN A O 1
ATOM 1324 N N . GLN A 1 179 ? -33.169 -4.535 50.859 1.00 86.12 179 GLN A N 1
ATOM 1325 C CA . GLN A 1 179 ? -31.823 -4.065 50.535 1.00 86.12 179 GLN A CA 1
ATOM 1326 C C . GLN A 1 179 ? -31.043 -5.121 49.736 1.00 86.12 179 GLN A C 1
ATOM 1328 O O . GLN A 1 179 ? -30.403 -4.783 48.745 1.00 86.12 179 GLN A O 1
ATOM 1333 N N . GLU A 1 180 ? -31.100 -6.390 50.145 1.00 87.56 180 GLU A N 1
ATOM 1334 C CA . GLU A 1 180 ? -30.396 -7.478 49.461 1.00 87.56 180 GLU A CA 1
ATOM 1335 C C . GLU A 1 180 ? -30.889 -7.667 48.020 1.00 87.56 180 GLU A C 1
ATOM 1337 O O . GLU A 1 180 ? -30.074 -7.789 47.109 1.00 87.56 180 GLU A O 1
ATOM 1342 N N . ILE A 1 181 ? -32.204 -7.602 47.790 1.00 87.69 181 ILE A N 1
ATOM 1343 C CA . ILE A 1 181 ? -32.782 -7.688 46.440 1.00 87.69 181 ILE A CA 1
ATOM 1344 C C . ILE A 1 181 ? -32.324 -6.518 45.568 1.00 87.69 181 ILE A C 1
ATOM 1346 O O . ILE A 1 181 ? -31.906 -6.736 44.433 1.00 87.69 181 ILE A O 1
ATOM 1350 N N . ALA A 1 182 ? -32.343 -5.292 46.096 1.00 87.31 182 ALA A N 1
ATOM 1351 C CA . ALA A 1 182 ? -31.866 -4.124 45.357 1.00 87.31 182 ALA A CA 1
ATOM 1352 C C . ALA A 1 182 ? -30.382 -4.263 44.973 1.00 87.31 182 ALA A C 1
ATOM 1354 O O . ALA A 1 182 ? -29.997 -3.951 43.848 1.00 87.31 182 ALA A O 1
ATOM 1355 N N . VAL A 1 183 ? -29.553 -4.788 45.880 1.00 90.69 183 VAL A N 1
ATOM 1356 C CA . VAL A 1 183 ? -28.135 -5.059 45.604 1.00 90.69 183 VAL A CA 1
ATOM 1357 C C . VAL A 1 183 ? -27.968 -6.161 44.555 1.00 90.69 183 VAL A C 1
ATOM 1359 O O . VAL A 1 183 ? -27.135 -6.016 43.664 1.00 90.69 183 VAL A O 1
ATOM 1362 N N . GLN A 1 184 ? -28.753 -7.239 44.617 1.00 93.25 184 GLN A N 1
ATOM 1363 C CA . GLN A 1 184 ? -28.710 -8.318 43.622 1.00 93.25 184 GLN A CA 1
ATOM 1364 C C . GLN A 1 184 ? -29.114 -7.827 42.228 1.00 93.25 184 GLN A C 1
ATOM 1366 O O . GLN A 1 184 ? -28.468 -8.184 41.242 1.00 93.25 184 GLN A O 1
ATOM 1371 N N . GLN A 1 185 ? -30.131 -6.970 42.142 1.00 92.94 185 GLN A N 1
ATOM 1372 C CA . GLN A 1 185 ? -30.549 -6.357 40.885 1.00 92.94 185 GLN A CA 1
ATOM 1373 C C . GLN A 1 185 ? -29.453 -5.447 40.317 1.00 92.94 185 GLN A C 1
ATOM 1375 O O . GLN A 1 185 ? -29.071 -5.590 39.158 1.00 92.94 185 GLN A O 1
ATOM 1380 N N . LEU A 1 186 ? -28.864 -4.596 41.158 1.00 92.69 186 LEU A N 1
ATOM 1381 C CA . LEU A 1 186 ? -27.768 -3.715 40.757 1.00 92.69 186 LEU A CA 1
ATOM 1382 C C . LEU A 1 186 ? -26.529 -4.512 40.314 1.00 92.69 186 LEU A C 1
ATOM 1384 O O . LEU A 1 186 ? -25.874 -4.163 39.334 1.00 92.69 186 LEU A O 1
ATOM 1388 N N . LEU A 1 187 ? -26.227 -5.630 40.980 1.00 94.56 187 LEU A N 1
ATOM 1389 C CA . LEU A 1 187 ? -25.146 -6.528 40.576 1.00 94.56 187 LEU A CA 1
ATOM 1390 C C . LEU A 1 187 ? -25.432 -7.193 39.221 1.00 94.56 187 LEU A C 1
ATOM 1392 O O . LEU A 1 187 ? -24.525 -7.296 38.397 1.00 94.56 187 LEU A O 1
ATOM 1396 N N . SER A 1 188 ? -26.673 -7.618 38.974 1.00 93.81 188 SER A N 1
ATOM 1397 C CA . SER A 1 188 ? -27.094 -8.181 37.684 1.00 93.81 188 SER A CA 1
ATOM 1398 C C . SER A 1 188 ? -26.925 -7.169 36.546 1.00 93.81 188 SER A C 1
ATOM 1400 O O . SER A 1 188 ? -26.325 -7.491 35.517 1.00 93.81 188 SER A O 1
ATOM 1402 N N . GLU A 1 189 ? -27.349 -5.923 36.760 1.00 96.62 189 GLU A N 1
ATOM 1403 C CA . GLU A 1 189 ? -27.177 -4.834 35.795 1.00 96.62 189 GLU A CA 1
ATOM 1404 C C . GLU A 1 189 ? -25.693 -4.559 35.511 1.00 96.62 189 GLU A C 1
ATOM 1406 O O . GLU A 1 189 ? -25.288 -4.486 34.348 1.00 96.62 189 GLU A O 1
ATOM 1411 N N . ILE A 1 190 ? -24.848 -4.505 36.549 1.00 96.56 190 ILE A N 1
ATOM 1412 C CA . ILE A 1 190 ? -23.391 -4.360 36.391 1.00 96.56 190 ILE A CA 1
ATOM 1413 C C . ILE A 1 190 ? -22.809 -5.509 35.560 1.00 96.56 190 ILE A C 1
ATOM 1415 O O . ILE A 1 190 ? -21.969 -5.282 34.685 1.00 96.56 190 ILE A O 1
ATOM 1419 N N . VAL A 1 191 ? -23.238 -6.749 35.811 1.00 95.62 191 VAL A N 1
ATOM 1420 C CA . VAL A 1 191 ? -22.776 -7.920 35.054 1.00 95.62 191 VAL A CA 1
ATOM 1421 C C . VAL A 1 191 ? -23.194 -7.824 33.584 1.00 95.62 191 VAL A C 1
ATOM 1423 O O . VAL A 1 191 ? -22.375 -8.117 32.709 1.00 95.62 191 VAL A O 1
ATOM 1426 N N . SER A 1 192 ? -24.412 -7.358 33.294 1.00 95.19 192 SER A N 1
ATOM 1427 C CA . SER A 1 192 ? -24.868 -7.117 31.920 1.00 95.19 192 SER A CA 1
ATOM 1428 C C . SER A 1 192 ? -24.017 -6.057 31.217 1.00 95.19 192 SER A C 1
ATOM 1430 O O . SER A 1 192 ? -23.466 -6.326 30.150 1.00 95.19 192 SER A O 1
ATOM 1432 N N . VAL A 1 193 ? -23.815 -4.891 31.843 1.00 96.75 193 VAL A N 1
ATOM 1433 C CA . VAL A 1 193 ? -22.984 -3.806 31.287 1.00 96.75 193 VAL A CA 1
ATOM 1434 C C . VAL A 1 193 ? -21.552 -4.283 31.041 1.00 96.75 193 VAL A C 1
ATOM 1436 O O . VAL A 1 193 ? -20.964 -3.998 29.999 1.00 96.75 193 VAL A O 1
ATOM 1439 N N . LYS A 1 194 ? -20.986 -5.075 31.957 1.00 96.62 194 LYS A N 1
ATOM 1440 C CA . LYS A 1 194 ? -19.657 -5.673 31.784 1.00 96.62 194 LYS A CA 1
ATOM 1441 C C . LYS A 1 194 ? -19.605 -6.624 30.586 1.00 96.62 194 LYS A C 1
AT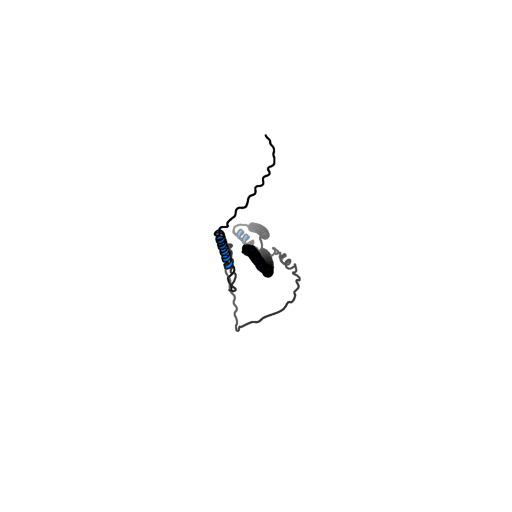OM 1443 O O . LYS A 1 194 ? -18.611 -6.621 29.852 1.00 96.62 194 LYS A O 1
ATOM 1448 N N . LYS A 1 195 ? -20.641 -7.447 30.384 1.00 96.31 195 LYS A N 1
ATOM 1449 C CA . LYS A 1 195 ? -20.739 -8.337 29.218 1.00 96.31 195 LYS A CA 1
ATOM 1450 C C . LYS A 1 195 ? -20.748 -7.520 27.932 1.00 96.31 195 LYS A C 1
ATOM 1452 O O . LYS A 1 195 ? -20.011 -7.855 27.009 1.00 96.31 195 LYS A O 1
ATOM 1457 N N . ASP A 1 196 ? -21.538 -6.455 27.885 1.00 96.00 196 ASP A N 1
ATOM 1458 C CA . ASP A 1 196 ? -21.669 -5.613 26.697 1.00 96.00 196 ASP A CA 1
ATOM 1459 C C . ASP A 1 196 ? -20.379 -4.835 26.412 1.00 96.00 196 ASP A C 1
ATOM 1461 O O . ASP A 1 196 ? -19.926 -4.811 25.271 1.00 96.00 196 ASP A O 1
ATOM 1465 N N . MET A 1 197 ? -19.699 -4.331 27.446 1.00 94.88 197 MET A N 1
ATOM 1466 C CA . MET A 1 197 ? -18.362 -3.737 27.329 1.00 94.88 197 MET A CA 1
ATOM 1467 C C . MET A 1 197 ? -17.345 -4.732 26.756 1.00 94.88 197 MET A C 1
ATOM 1469 O O . MET A 1 197 ? -16.610 -4.414 25.825 1.00 94.88 197 MET A O 1
ATOM 1473 N N . THR A 1 198 ? -17.322 -5.961 27.279 1.00 91.62 198 THR A N 1
ATOM 1474 C CA . THR A 1 198 ? -16.402 -7.010 26.810 1.00 91.62 198 THR A CA 1
ATOM 1475 C C . THR A 1 198 ? -16.715 -7.419 25.369 1.00 91.62 198 THR A C 1
ATOM 1477 O O . THR A 1 198 ? -15.802 -7.638 24.572 1.00 91.62 198 THR A O 1
ATOM 1480 N N . LEU A 1 199 ? -18.001 -7.513 25.018 1.00 94.44 199 LEU A N 1
ATOM 1481 C CA . LEU A 1 199 ? -18.445 -7.822 23.662 1.00 94.44 199 LEU A CA 1
ATOM 1482 C C . LEU A 1 199 ? -18.035 -6.714 22.692 1.00 94.44 199 LEU A C 1
ATOM 1484 O O . LEU A 1 199 ? -17.482 -7.022 21.640 1.00 94.44 199 LEU A O 1
ATOM 1488 N N . LEU A 1 200 ? -18.246 -5.450 23.066 1.00 95.00 200 LEU A N 1
ATOM 1489 C CA . LEU A 1 200 ? -17.869 -4.298 22.258 1.00 95.00 200 LEU A CA 1
ATOM 1490 C C . LEU A 1 200 ? -16.354 -4.246 22.060 1.00 95.00 200 LEU A C 1
ATOM 1492 O O . LEU A 1 200 ? -15.898 -4.200 20.926 1.00 95.00 200 LEU A O 1
ATOM 1496 N N . GLN A 1 201 ? -15.564 -4.371 23.130 1.00 90.75 201 GLN A N 1
ATOM 1497 C CA . GLN A 1 201 ? -14.101 -4.408 23.031 1.00 90.75 201 GLN A CA 1
ATOM 1498 C C . GLN A 1 201 ? -13.612 -5.531 22.114 1.00 90.75 201 GLN A C 1
ATOM 1500 O O . GLN A 1 201 ? -12.734 -5.314 21.283 1.00 90.75 201 GLN A O 1
ATOM 1505 N N . LYS A 1 202 ? -14.191 -6.732 22.227 1.00 93.94 202 LYS A N 1
ATOM 1506 C CA . LYS A 1 202 ? -13.827 -7.864 21.370 1.00 93.94 202 LYS A CA 1
ATOM 1507 C C . LYS A 1 202 ? -14.273 -7.658 19.918 1.00 93.94 202 LYS A C 1
ATOM 1509 O O . LYS A 1 202 ? -13.543 -8.053 19.012 1.00 93.94 202 LYS A O 1
ATOM 1514 N N . SER A 1 203 ? -15.439 -7.049 19.702 1.00 93.44 203 SER A N 1
ATOM 1515 C CA . SER A 1 203 ? -15.980 -6.725 18.379 1.00 93.44 203 SER A CA 1
ATOM 1516 C C . SER A 1 203 ? -15.129 -5.673 17.669 1.00 93.44 203 SER A C 1
ATOM 1518 O O . SER A 1 203 ? -14.657 -5.922 16.563 1.00 93.44 203 SER A O 1
ATOM 1520 N N . GLU A 1 204 ? -14.855 -4.547 18.329 1.00 92.12 204 GLU A N 1
ATOM 1521 C CA . GLU A 1 204 ? -14.011 -3.467 17.807 1.00 92.12 204 GLU A CA 1
ATOM 1522 C C . GLU A 1 204 ? -12.591 -3.964 1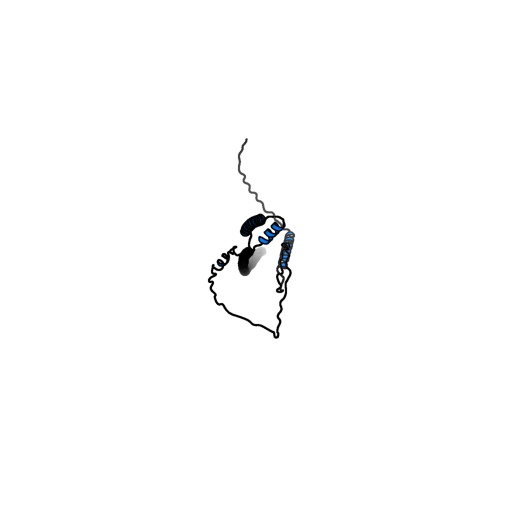7.543 1.00 92.12 204 GLU A C 1
ATOM 1524 O O . GLU A 1 204 ? -12.058 -3.764 16.457 1.00 92.12 204 GLU A O 1
ATOM 1529 N N . PHE A 1 205 ? -11.996 -4.709 18.482 1.00 92.44 205 PHE A N 1
ATOM 1530 C CA . PHE A 1 205 ? -10.670 -5.293 18.281 1.00 92.44 205 PHE A CA 1
ATOM 1531 C C . PHE A 1 205 ? -10.640 -6.262 17.093 1.00 92.44 205 PHE A C 1
ATOM 1533 O O . PHE A 1 205 ? -9.686 -6.256 16.317 1.00 92.44 205 PHE A O 1
ATOM 1540 N N . SER A 1 206 ? -11.680 -7.086 16.922 1.00 91.56 206 SER A N 1
ATOM 1541 C CA . SER A 1 206 ? -11.791 -7.977 15.765 1.00 91.56 206 SER A CA 1
ATOM 1542 C C . SER A 1 206 ? -11.910 -7.189 14.463 1.00 91.56 206 SER A C 1
ATOM 1544 O O . SER A 1 206 ? -11.217 -7.520 13.505 1.00 91.56 206 SER A O 1
ATOM 1546 N N . SER A 1 207 ? -12.745 -6.149 14.429 1.00 94.00 207 SER A N 1
ATOM 1547 C CA . SER A 1 207 ? -12.926 -5.293 13.253 1.00 94.00 207 SER A CA 1
ATOM 1548 C C . SER A 1 207 ? -11.614 -4.605 12.868 1.00 94.00 207 SER A C 1
ATOM 1550 O O . SER A 1 207 ? -11.123 -4.775 11.751 1.00 94.00 207 SER A O 1
ATOM 1552 N N . LEU A 1 208 ? -10.967 -3.945 13.832 1.00 94.06 208 LEU A N 1
ATOM 1553 C CA . LEU A 1 208 ? -9.705 -3.232 13.634 1.00 94.06 208 LEU A CA 1
ATOM 1554 C C . LEU A 1 208 ? -8.578 -4.171 13.191 1.00 94.06 208 LEU A C 1
ATOM 1556 O O . LEU A 1 208 ? -7.777 -3.834 12.319 1.00 94.06 208 LEU A O 1
ATOM 1560 N N . LYS A 1 209 ? -8.529 -5.382 13.759 1.00 94.19 209 LYS A N 1
ATOM 1561 C CA . LYS A 1 209 ? -7.578 -6.416 13.347 1.00 94.19 209 LYS A CA 1
ATOM 1562 C C . LYS A 1 209 ? -7.809 -6.837 11.896 1.00 94.19 209 LYS A C 1
ATOM 1564 O O . LYS A 1 209 ? -6.848 -6.887 11.136 1.00 94.19 209 LYS A O 1
ATOM 1569 N N . THR A 1 210 ? -9.055 -7.101 11.498 1.00 96.25 210 THR A N 1
ATOM 1570 C CA . THR A 1 210 ? -9.362 -7.470 10.106 1.00 96.25 210 THR A CA 1
ATOM 1571 C C . THR A 1 210 ? -9.068 -6.340 9.123 1.00 96.25 210 THR A C 1
ATOM 1573 O O . THR A 1 210 ? -8.571 -6.596 8.030 1.00 96.25 210 THR A O 1
ATOM 1576 N N . GLU A 1 211 ? -9.302 -5.086 9.512 1.00 95.50 211 GLU A N 1
ATOM 1577 C CA . GLU A 1 211 ? -8.954 -3.917 8.704 1.00 95.50 211 GLU A CA 1
ATOM 1578 C C . GLU A 1 211 ? -7.434 -3.758 8.572 1.00 95.50 211 GLU A C 1
ATOM 1580 O O . GLU A 1 211 ? -6.927 -3.524 7.477 1.00 95.50 211 GLU A O 1
ATOM 1585 N N . THR A 1 212 ? -6.691 -3.985 9.658 1.00 94.00 212 THR A N 1
ATOM 1586 C CA . THR A 1 212 ? -5.220 -3.992 9.650 1.00 94.00 212 THR A CA 1
ATOM 1587 C C . THR A 1 212 ? -4.669 -5.090 8.740 1.00 94.00 212 THR A C 1
ATOM 1589 O O . THR A 1 212 ? -3.779 -4.834 7.929 1.00 94.00 212 THR A O 1
ATOM 1592 N N . GLU A 1 213 ? -5.211 -6.308 8.826 1.00 95.75 213 GLU A N 1
ATOM 1593 C CA . GLU A 1 213 ? -4.834 -7.425 7.952 1.00 95.75 213 GLU A CA 1
ATOM 1594 C C . GLU A 1 213 ? -5.149 -7.115 6.482 1.00 95.75 213 GLU A C 1
ATOM 1596 O O . GLU A 1 213 ? -4.304 -7.328 5.612 1.00 95.75 213 GLU A O 1
ATOM 1601 N N . LYS A 1 214 ? -6.321 -6.537 6.199 1.00 97.19 214 LYS A N 1
ATOM 1602 C CA . LYS A 1 214 ? -6.704 -6.103 4.851 1.00 97.19 214 LYS A CA 1
ATOM 1603 C C . LYS A 1 214 ? -5.742 -5.049 4.297 1.00 97.19 214 LYS A C 1
ATOM 1605 O O . LYS A 1 214 ? -5.227 -5.229 3.195 1.00 97.19 214 LYS A O 1
ATOM 1610 N N . MET A 1 215 ? -5.460 -3.988 5.058 1.00 96.00 215 MET A N 1
ATOM 1611 C CA . MET A 1 215 ? -4.502 -2.949 4.658 1.00 96.00 215 MET A CA 1
ATOM 1612 C C . MET A 1 215 ? -3.111 -3.536 4.404 1.00 96.00 215 MET A C 1
ATOM 1614 O O . MET A 1 215 ? -2.451 -3.163 3.436 1.00 96.00 215 MET A O 1
ATOM 1618 N N . SER A 1 216 ? -2.673 -4.491 5.230 1.00 97.25 216 SER A N 1
ATOM 1619 C CA . SER A 1 216 ? -1.400 -5.187 5.026 1.00 97.25 216 SER A CA 1
ATOM 1620 C C . SER A 1 216 ? -1.365 -5.950 3.698 1.00 97.25 216 SER A C 1
ATOM 1622 O O . SER A 1 216 ? -0.343 -5.920 3.013 1.00 97.25 216 SER A O 1
ATOM 1624 N N . ILE A 1 217 ? -2.456 -6.623 3.320 1.00 97.38 217 ILE A N 1
ATOM 1625 C CA . ILE A 1 217 ? -2.547 -7.362 2.052 1.00 97.38 217 ILE A CA 1
ATOM 1626 C C . ILE A 1 217 ? -2.509 -6.397 0.862 1.00 97.38 217 ILE A C 1
ATOM 1628 O O . ILE A 1 217 ? -1.740 -6.618 -0.074 1.00 97.38 217 ILE A O 1
ATOM 1632 N N . GLU A 1 218 ? -3.291 -5.316 0.904 1.00 97.62 218 GLU A N 1
ATOM 1633 C CA . GLU A 1 218 ? -3.308 -4.295 -0.154 1.00 97.62 218 GLU A CA 1
ATOM 1634 C C . GLU A 1 218 ? -1.928 -3.646 -0.330 1.00 97.62 218 GLU A C 1
ATOM 1636 O O . GLU A 1 218 ? -1.459 -3.463 -1.455 1.00 97.62 218 GLU A O 1
ATOM 1641 N N . LEU A 1 219 ? -1.226 -3.375 0.773 1.00 97.69 219 LEU A N 1
ATOM 1642 C CA . LEU A 1 219 ? 0.128 -2.830 0.744 1.00 97.69 219 LEU A CA 1
ATOM 1643 C C . LEU A 1 219 ? 1.115 -3.804 0.088 1.00 97.69 219 LEU A C 1
ATOM 1645 O O . LEU A 1 219 ? 1.873 -3.398 -0.795 1.00 97.69 219 LEU A O 1
ATOM 1649 N N . SER A 1 220 ? 1.083 -5.089 0.456 1.00 96.75 220 SER A N 1
ATOM 1650 C CA . SER A 1 220 ? 1.906 -6.115 -0.202 1.00 96.75 220 SER A CA 1
ATOM 1651 C C . SER A 1 220 ? 1.576 -6.255 -1.691 1.00 96.75 220 SER A C 1
ATOM 1653 O O . SER A 1 220 ? 2.479 -6.421 -2.513 1.00 96.75 220 SER A O 1
ATOM 1655 N N . GLN A 1 221 ? 0.301 -6.136 -2.067 1.00 97.75 221 GLN A N 1
ATOM 1656 C CA . GLN A 1 221 ? -0.125 -6.189 -3.462 1.00 97.75 221 GLN A CA 1
ATOM 1657 C C . GLN A 1 221 ? 0.411 -4.999 -4.269 1.00 97.75 221 GLN A C 1
ATOM 1659 O O . GLN A 1 221 ? 0.953 -5.197 -5.357 1.00 97.75 221 GLN A O 1
ATOM 1664 N N . ILE A 1 222 ? 0.313 -3.775 -3.738 1.00 97.75 222 ILE A N 1
ATOM 1665 C CA . ILE A 1 222 ? 0.859 -2.572 -4.384 1.00 97.75 222 ILE A CA 1
ATOM 1666 C C . ILE A 1 222 ? 2.379 -2.677 -4.504 1.00 97.75 222 ILE A C 1
ATOM 1668 O O . ILE A 1 222 ? 2.928 -2.400 -5.569 1.00 97.75 222 ILE A O 1
ATOM 1672 N N . GLN A 1 223 ? 3.062 -3.120 -3.447 1.00 98.00 223 GLN A N 1
ATOM 1673 C CA . GLN A 1 223 ? 4.507 -3.328 -3.474 1.00 98.00 223 GLN A CA 1
ATOM 1674 C C . GLN A 1 223 ? 4.908 -4.313 -4.584 1.00 98.00 223 GLN A C 1
ATOM 1676 O O . GLN A 1 223 ? 5.821 -4.022 -5.359 1.00 98.00 223 GLN A O 1
ATOM 1681 N N . SER A 1 224 ? 4.219 -5.456 -4.688 1.00 97.38 224 SER A N 1
ATOM 1682 C CA . SER A 1 224 ? 4.458 -6.435 -5.756 1.00 97.38 224 SER A CA 1
ATOM 1683 C C . SER A 1 224 ? 4.214 -5.818 -7.130 1.00 97.38 224 SER A C 1
ATOM 1685 O O . SER A 1 224 ? 5.067 -5.914 -8.005 1.00 97.38 224 SER A O 1
ATOM 1687 N N . HIS A 1 225 ? 3.091 -5.118 -7.303 1.00 98.06 225 HIS A N 1
ATOM 1688 C CA . HIS A 1 225 ? 2.735 -4.496 -8.573 1.00 98.06 225 HIS A CA 1
ATOM 1689 C C . HIS A 1 225 ? 3.768 -3.459 -9.031 1.00 98.06 225 HIS A C 1
ATOM 1691 O O . HIS A 1 225 ? 4.168 -3.450 -10.194 1.00 98.06 225 HIS A O 1
ATOM 1697 N N . VAL A 1 226 ? 4.229 -2.598 -8.122 1.00 97.81 226 VAL A N 1
ATOM 1698 C CA . VAL A 1 226 ? 5.263 -1.598 -8.418 1.00 97.81 226 VAL A CA 1
ATOM 1699 C C . VAL A 1 226 ? 6.581 -2.277 -8.779 1.00 97.81 226 VAL A C 1
ATOM 1701 O O . VAL A 1 226 ? 7.209 -1.885 -9.760 1.00 97.81 226 VAL A O 1
ATOM 1704 N N . ASN A 1 227 ? 6.984 -3.320 -8.050 1.00 98.06 227 ASN A N 1
ATOM 1705 C CA . ASN A 1 227 ? 8.186 -4.084 -8.385 1.00 98.06 227 ASN A CA 1
ATOM 1706 C C . ASN A 1 227 ? 8.087 -4.727 -9.773 1.00 98.06 227 ASN A C 1
ATOM 1708 O O . ASN A 1 227 ? 9.032 -4.624 -10.555 1.00 98.06 227 ASN A O 1
ATOM 1712 N N . ASP A 1 228 ? 6.942 -5.313 -10.118 1.00 98.25 228 ASP A N 1
ATOM 1713 C CA . ASP A 1 228 ? 6.709 -5.894 -11.441 1.00 98.25 228 ASP A CA 1
ATOM 1714 C C . ASP A 1 228 ? 6.785 -4.830 -12.541 1.00 98.25 228 ASP A C 1
ATOM 1716 O O . ASP A 1 228 ? 7.423 -5.043 -13.577 1.00 98.25 228 ASP A O 1
ATOM 1720 N N . GLN A 1 229 ? 6.197 -3.649 -12.314 1.00 98.06 229 GLN A N 1
ATOM 1721 C CA . GLN A 1 229 ? 6.305 -2.531 -13.250 1.00 98.06 229 GLN A CA 1
ATOM 1722 C C . GLN A 1 229 ? 7.745 -2.027 -13.391 1.00 98.06 229 GLN A C 1
ATOM 1724 O O . GLN A 1 229 ? 8.186 -1.778 -14.512 1.00 98.06 229 GLN A O 1
ATOM 1729 N N . ILE A 1 230 ? 8.506 -1.928 -12.299 1.00 97.56 230 ILE A N 1
ATOM 1730 C CA . ILE A 1 230 ? 9.925 -1.546 -12.330 1.00 97.56 230 ILE A CA 1
ATOM 1731 C C . ILE A 1 230 ? 10.741 -2.573 -13.117 1.00 97.56 230 ILE A C 1
ATOM 1733 O O . ILE A 1 230 ? 11.556 -2.193 -13.956 1.00 97.56 230 ILE A O 1
ATOM 1737 N N . LEU A 1 231 ? 10.522 -3.870 -12.887 1.00 97.94 231 LEU A N 1
ATOM 1738 C CA . LEU A 1 231 ? 11.215 -4.937 -13.611 1.00 97.94 231 LEU A CA 1
ATOM 1739 C C . LEU A 1 231 ? 10.878 -4.907 -15.104 1.00 97.94 231 LEU A C 1
ATOM 1741 O O . LEU A 1 231 ? 11.781 -4.995 -15.940 1.00 97.94 231 LEU A O 1
ATOM 1745 N N . LYS A 1 232 ? 9.602 -4.707 -15.447 1.00 98.25 232 LYS A N 1
ATOM 1746 C CA . LYS A 1 232 ? 9.152 -4.561 -16.834 1.00 98.25 232 LYS A CA 1
ATOM 1747 C C . LYS A 1 232 ? 9.769 -3.333 -17.504 1.00 98.25 232 LYS A C 1
ATOM 1749 O O . LYS A 1 232 ? 10.301 -3.458 -18.605 1.00 98.25 232 LYS A O 1
ATOM 1754 N N . LEU A 1 233 ? 9.756 -2.175 -16.841 1.00 97.81 233 LEU A N 1
ATOM 1755 C CA . LEU A 1 233 ? 10.371 -0.940 -17.341 1.00 97.81 233 LEU A CA 1
ATOM 1756 C C . LEU A 1 233 ? 11.880 -1.091 -17.513 1.00 97.81 233 LEU A C 1
ATOM 1758 O O . LEU A 1 233 ? 12.421 -0.678 -18.532 1.00 97.81 233 LEU A O 1
ATOM 1762 N N . LYS A 1 234 ? 12.563 -1.733 -16.562 1.00 97.06 234 LYS A N 1
ATOM 1763 C CA . LYS A 1 234 ? 13.996 -2.027 -16.659 1.00 97.06 234 LYS A CA 1
ATOM 1764 C C . LYS A 1 234 ? 14.303 -2.909 -17.870 1.00 97.06 234 LYS A C 1
ATOM 1766 O O . LYS A 1 234 ? 15.249 -2.623 -18.600 1.00 97.06 234 LYS A O 1
ATOM 1771 N N . GLY A 1 235 ? 13.504 -3.954 -18.099 1.00 97.06 235 GLY A N 1
ATOM 1772 C CA . GLY A 1 235 ? 13.629 -4.817 -19.275 1.00 97.06 235 GLY A CA 1
ATOM 1773 C C . GLY A 1 235 ? 13.391 -4.055 -20.579 1.00 97.06 235 GLY A C 1
ATOM 1774 O O . GLY A 1 235 ? 14.207 -4.133 -21.495 1.00 97.06 235 GLY A O 1
ATOM 1775 N N . GLN A 1 236 ? 12.321 -3.260 -20.635 1.00 97.56 236 GLN A N 1
ATOM 1776 C CA . GLN A 1 236 ? 11.982 -2.435 -21.793 1.00 97.56 236 GLN A CA 1
ATOM 1777 C C . GLN A 1 236 ? 13.078 -1.410 -22.104 1.00 97.56 236 GLN A C 1
ATOM 1779 O O . GLN A 1 236 ? 13.515 -1.317 -23.245 1.00 97.56 236 GLN A O 1
ATOM 1784 N N . PHE A 1 237 ? 13.565 -0.686 -21.098 1.00 97.44 237 PHE A N 1
ATOM 1785 C CA . PHE A 1 237 ? 14.608 0.322 -21.264 1.00 97.44 237 PHE A CA 1
ATOM 1786 C C . PHE A 1 237 ? 15.948 -0.295 -21.671 1.00 97.44 237 PHE A C 1
ATOM 1788 O O . PHE A 1 237 ? 16.643 0.237 -22.530 1.00 97.44 237 PHE A O 1
ATOM 1795 N N . SER A 1 238 ? 16.304 -1.454 -21.107 1.00 97.62 238 SER A N 1
ATOM 1796 C CA . SER A 1 238 ? 17.508 -2.170 -21.530 1.00 97.62 238 SER A CA 1
ATOM 1797 C C . SER A 1 238 ? 17.414 -2.632 -22.983 1.00 97.62 238 SER A C 1
ATOM 1799 O O . SER A 1 238 ? 18.413 -2.570 -23.696 1.00 97.62 238 SER A O 1
ATOM 1801 N N . LEU A 1 239 ? 16.244 -3.105 -23.423 1.00 97.44 239 LEU A N 1
ATOM 1802 C CA . LEU A 1 239 ? 16.023 -3.481 -24.817 1.00 97.44 239 LEU A CA 1
ATOM 1803 C C . LEU A 1 239 ? 16.115 -2.259 -25.735 1.00 97.44 239 LEU A C 1
ATOM 1805 O O . LEU A 1 239 ? 16.801 -2.323 -26.749 1.00 97.44 239 LEU A O 1
ATOM 1809 N N . ASP A 1 240 ? 15.475 -1.155 -25.359 1.00 97.81 240 ASP A N 1
ATOM 1810 C CA . ASP A 1 240 ? 15.472 0.090 -26.127 1.00 97.81 240 ASP A CA 1
ATOM 1811 C C . ASP A 1 240 ? 16.892 0.647 -26.309 1.00 97.81 240 ASP A C 1
ATOM 1813 O O . ASP A 1 240 ? 17.323 0.893 -27.434 1.00 97.81 240 ASP A O 1
ATOM 1817 N N . ILE A 1 241 ? 17.687 0.698 -25.230 1.00 97.25 241 ILE A N 1
ATOM 1818 C CA . ILE A 1 241 ? 19.111 1.062 -25.302 1.00 97.25 241 ILE A CA 1
ATOM 1819 C C . ILE A 1 241 ? 19.873 0.135 -26.247 1.00 97.25 241 ILE A C 1
ATOM 1821 O O . ILE A 1 241 ? 20.704 0.600 -27.024 1.00 97.25 241 ILE A O 1
ATOM 1825 N N . ASN A 1 242 ? 19.636 -1.174 -26.171 1.00 97.12 242 ASN A N 1
ATOM 1826 C CA . ASN A 1 242 ? 20.353 -2.130 -27.008 1.00 97.12 242 ASN A CA 1
ATOM 1827 C C . ASN A 1 242 ? 20.000 -1.961 -28.492 1.00 97.12 242 ASN A C 1
ATOM 1829 O O . ASN A 1 242 ? 20.893 -2.025 -29.337 1.00 97.12 242 ASN A O 1
ATOM 1833 N N . LEU A 1 243 ? 18.729 -1.704 -28.807 1.00 97.88 243 LEU A N 1
ATOM 1834 C CA . LEU A 1 243 ? 18.279 -1.427 -30.170 1.00 97.88 243 LEU A CA 1
ATOM 1835 C C . LEU A 1 243 ? 18.858 -0.113 -30.695 1.00 97.88 243 LEU A C 1
ATOM 1837 O O . LEU A 1 243 ? 19.390 -0.083 -31.804 1.00 97.88 243 LEU A O 1
ATOM 1841 N N . GLU A 1 244 ? 18.814 0.951 -29.896 1.00 97.44 244 GLU A N 1
ATOM 1842 C CA . GLU A 1 244 ? 19.330 2.259 -30.297 1.00 97.44 244 GLU A CA 1
ATOM 1843 C C . GLU A 1 244 ? 20.852 2.244 -30.448 1.00 97.44 244 GLU A C 1
ATOM 1845 O O . GLU A 1 244 ? 21.399 2.791 -31.403 1.00 97.44 244 GLU A O 1
ATOM 1850 N N . ARG A 1 245 ? 21.554 1.517 -29.573 1.00 97.81 245 ARG A N 1
ATOM 1851 C CA . ARG A 1 245 ? 22.988 1.263 -29.724 1.00 97.81 245 ARG A CA 1
ATOM 1852 C C . ARG A 1 245 ? 23.289 0.508 -31.016 1.00 97.81 245 ARG A C 1
ATOM 1854 O O . ARG A 1 245 ? 24.248 0.857 -31.697 1.00 97.81 245 ARG A O 1
ATOM 1861 N N . GLY A 1 246 ? 22.485 -0.500 -31.358 1.00 97.56 246 GLY A N 1
ATOM 1862 C CA . GLY A 1 246 ? 22.604 -1.235 -32.618 1.00 97.56 246 GLY A CA 1
ATOM 1863 C C . GLY A 1 246 ? 22.444 -0.318 -33.831 1.00 97.56 246 GLY A C 1
ATOM 1864 O O . GLY A 1 246 ? 23.322 -0.288 -34.691 1.00 97.56 246 GLY A O 1
ATOM 1865 N N . ARG A 1 247 ? 21.389 0.504 -33.847 1.00 97.62 247 ARG A N 1
ATOM 1866 C CA . ARG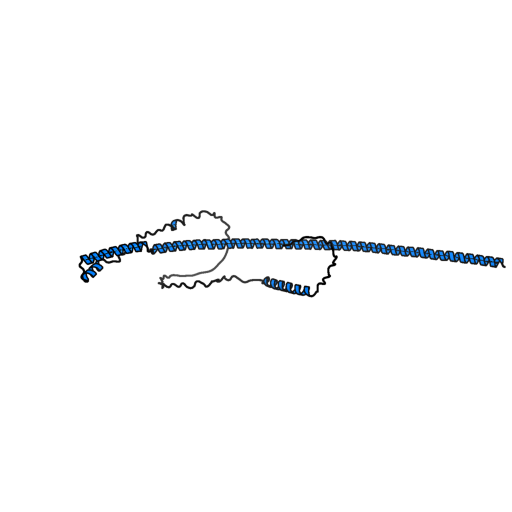 A 1 247 ? 21.151 1.502 -34.902 1.00 97.62 247 ARG A CA 1
ATOM 1867 C C . ARG A 1 247 ? 22.273 2.528 -35.006 1.00 97.62 247 ARG A C 1
ATOM 1869 O O . ARG A 1 247 ? 22.698 2.851 -36.110 1.00 97.62 247 ARG A O 1
ATOM 1876 N N . ALA A 1 248 ? 22.780 3.024 -33.879 1.00 97.88 248 ALA A N 1
ATOM 1877 C CA . ALA A 1 248 ? 23.886 3.975 -33.861 1.00 97.88 248 ALA A CA 1
ATOM 1878 C C . ALA A 1 248 ? 25.170 3.369 -34.450 1.00 97.88 248 ALA A C 1
ATOM 1880 O O . ALA A 1 248 ? 25.866 4.034 -35.216 1.00 97.88 248 ALA A O 1
ATOM 1881 N N . ILE A 1 249 ? 25.467 2.104 -34.131 1.00 97.81 249 ILE A N 1
ATOM 1882 C CA . ILE A 1 249 ? 26.608 1.377 -34.705 1.00 97.81 249 ILE A CA 1
ATOM 1883 C C . ILE A 1 249 ? 26.411 1.164 -36.209 1.00 97.81 249 ILE A C 1
ATOM 1885 O O . ILE A 1 249 ? 27.342 1.395 -36.975 1.00 97.81 249 ILE A O 1
ATOM 1889 N N . GLU A 1 250 ? 25.217 0.762 -36.643 1.00 97.25 250 GLU A N 1
ATOM 1890 C CA . GLU A 1 250 ? 24.908 0.554 -38.061 1.00 97.25 250 GLU A CA 1
ATOM 18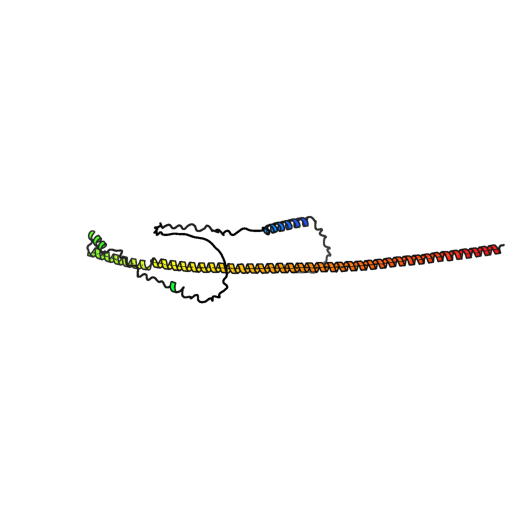91 C C . GLU A 1 250 ? 25.031 1.855 -38.867 1.00 97.25 250 GLU A C 1
ATOM 1893 O O . GLU A 1 250 ? 25.725 1.888 -39.884 1.00 97.25 250 GLU A O 1
ATOM 1898 N N . ALA A 1 251 ? 24.458 2.955 -38.372 1.00 97.44 251 ALA A N 1
ATOM 1899 C CA . ALA A 1 251 ? 24.584 4.272 -38.990 1.00 97.44 251 ALA A CA 1
ATOM 1900 C C . ALA A 1 251 ? 26.045 4.755 -39.031 1.00 97.44 251 ALA A C 1
ATOM 1902 O O . ALA A 1 251 ? 26.484 5.350 -40.018 1.00 97.44 251 ALA A O 1
ATOM 1903 N N . HIS A 1 252 ? 26.827 4.480 -37.980 1.00 97.19 252 HIS A N 1
ATOM 1904 C CA . HIS A 1 252 ? 28.257 4.782 -37.966 1.00 97.19 252 HIS A CA 1
ATOM 1905 C C . HIS A 1 252 ? 29.017 3.967 -39.020 1.00 97.19 252 HIS A C 1
ATOM 1907 O O . HIS A 1 252 ? 29.803 4.536 -39.776 1.00 97.19 252 HIS A O 1
ATOM 1913 N N . ALA A 1 253 ? 28.758 2.662 -39.119 1.00 97.19 253 ALA A N 1
ATOM 1914 C CA . ALA A 1 253 ? 29.373 1.795 -40.121 1.00 97.19 253 ALA A CA 1
ATOM 1915 C C . ALA A 1 253 ? 29.005 2.218 -41.556 1.00 97.19 253 ALA A C 1
ATOM 1917 O O . ALA A 1 253 ? 29.852 2.200 -42.451 1.00 97.19 253 ALA A O 1
ATOM 1918 N N . GLU A 1 254 ? 27.764 2.656 -41.788 1.00 97.88 254 GLU A N 1
ATOM 1919 C CA . GLU A 1 254 ? 27.339 3.191 -43.084 1.00 97.88 254 GLU A CA 1
ATOM 1920 C C . GLU A 1 254 ? 28.094 4.482 -43.441 1.00 97.88 254 GLU A C 1
ATOM 1922 O O . GLU A 1 254 ? 28.568 4.637 -44.571 1.00 97.88 254 GLU A O 1
ATOM 1927 N N . ASN A 1 255 ? 28.250 5.396 -42.481 1.00 97.25 255 ASN A N 1
ATOM 1928 C CA . ASN A 1 255 ? 29.021 6.624 -42.671 1.00 97.25 255 ASN A CA 1
ATOM 1929 C C . ASN A 1 255 ? 30.501 6.336 -42.935 1.00 97.25 255 ASN A C 1
ATOM 1931 O O . ASN A 1 255 ? 31.084 6.941 -43.833 1.00 97.25 255 ASN A O 1
ATOM 1935 N N . GLU A 1 256 ? 31.098 5.386 -42.215 1.00 97.31 256 GLU A N 1
ATOM 1936 C CA . GLU A 1 256 ? 32.479 4.958 -42.440 1.00 97.31 256 GLU A CA 1
ATOM 1937 C C . GLU A 1 256 ? 32.658 4.382 -43.851 1.00 97.31 256 GLU A C 1
ATOM 1939 O O . GLU A 1 256 ? 33.587 4.760 -44.566 1.00 97.31 256 GLU A O 1
ATOM 1944 N N . LYS A 1 257 ? 31.713 3.556 -44.315 1.00 97.25 257 LYS A N 1
ATOM 1945 C CA . LYS A 1 257 ? 31.706 3.040 -45.688 1.00 97.25 257 LYS A CA 1
ATOM 1946 C C . LYS A 1 257 ? 31.604 4.162 -46.724 1.00 97.25 257 LYS A C 1
ATOM 1948 O O . LYS A 1 257 ? 32.354 4.151 -47.700 1.00 97.25 257 LYS A O 1
ATOM 1953 N N . LYS A 1 258 ? 30.706 5.136 -46.532 1.00 97.38 258 LYS A N 1
ATOM 1954 C CA . LYS A 1 258 ? 30.596 6.313 -47.418 1.00 97.38 258 LYS A CA 1
ATOM 1955 C C . LYS A 1 258 ? 31.901 7.107 -47.438 1.00 97.38 258 LYS A C 1
ATOM 1957 O O . LYS A 1 258 ? 32.349 7.518 -48.504 1.00 97.38 258 LYS A O 1
ATOM 1962 N N . LEU A 1 259 ? 32.538 7.277 -46.283 1.00 97.25 259 LEU A N 1
ATOM 1963 C CA . LEU A 1 259 ? 33.806 7.987 -46.157 1.00 97.25 259 LEU A CA 1
ATOM 1964 C C . LEU A 1 259 ? 34.944 7.256 -46.885 1.00 97.25 259 LEU A C 1
ATOM 1966 O O . LEU A 1 259 ? 35.682 7.886 -47.637 1.00 97.25 259 LEU A O 1
ATOM 1970 N N . GLN A 1 260 ? 35.031 5.929 -46.759 1.00 97.50 260 GLN A N 1
ATOM 1971 C CA . GLN A 1 260 ? 35.984 5.108 -47.515 1.00 97.50 260 GLN A CA 1
ATOM 1972 C C . GLN A 1 260 ? 35.730 5.171 -49.028 1.00 97.50 260 GLN A C 1
ATOM 1974 O O . GLN A 1 260 ? 36.669 5.300 -49.810 1.00 97.50 260 GLN A O 1
ATOM 1979 N N . GLN A 1 261 ? 34.467 5.129 -49.463 1.00 96.88 261 GLN A N 1
ATOM 1980 C CA . GLN A 1 261 ? 34.114 5.281 -50.879 1.00 96.88 261 GLN A CA 1
ATOM 1981 C C . GLN A 1 261 ? 34.537 6.646 -51.432 1.00 96.88 261 GLN A C 1
ATOM 1983 O O . GLN A 1 261 ? 35.098 6.714 -52.526 1.00 96.88 261 GLN A O 1
ATOM 1988 N N . LEU A 1 262 ? 34.302 7.725 -50.679 1.00 97.56 262 LEU A N 1
ATOM 1989 C CA . LEU A 1 262 ? 34.747 9.068 -51.052 1.00 97.56 262 LEU A CA 1
ATOM 1990 C C . LEU A 1 262 ? 36.273 9.164 -51.092 1.00 97.56 262 LEU A C 1
ATOM 1992 O O . LEU A 1 262 ? 36.809 9.732 -52.038 1.00 97.56 262 LEU A O 1
ATOM 1996 N N . HIS A 1 263 ? 36.969 8.568 -50.124 1.00 97.06 263 HIS A N 1
ATOM 1997 C CA . HIS A 1 263 ? 38.428 8.523 -50.112 1.00 97.06 263 HIS A CA 1
ATOM 1998 C C . HIS A 1 263 ? 38.981 7.809 -51.355 1.00 97.06 263 HIS A C 1
ATOM 2000 O O . HIS A 1 263 ? 39.799 8.376 -52.074 1.00 97.06 263 HIS A O 1
ATOM 2006 N N . ASN A 1 264 ? 38.448 6.631 -51.692 1.00 97.06 264 ASN A N 1
ATOM 2007 C CA . ASN A 1 264 ? 38.832 5.899 -52.903 1.00 97.06 264 ASN A CA 1
ATOM 2008 C C . ASN A 1 264 ? 38.542 6.696 -54.185 1.00 97.06 264 ASN A C 1
ATOM 2010 O O . ASN A 1 264 ? 39.316 6.645 -55.145 1.00 97.06 264 ASN A O 1
ATOM 2014 N N . LYS A 1 265 ? 37.432 7.444 -54.215 1.00 97.62 265 LYS A N 1
ATOM 2015 C CA . LYS A 1 265 ? 37.096 8.320 -55.341 1.00 97.62 265 LYS A CA 1
ATOM 2016 C C . LYS A 1 265 ? 38.106 9.462 -55.482 1.00 97.62 265 LYS A C 1
ATOM 2018 O O . LYS A 1 265 ? 38.562 9.704 -56.594 1.00 97.62 265 LYS A O 1
ATOM 2023 N N . ILE A 1 266 ? 38.491 10.103 -54.377 1.00 97.31 266 ILE A N 1
ATOM 2024 C CA . ILE A 1 266 ? 39.519 11.153 -54.358 1.00 97.31 266 ILE A CA 1
ATOM 2025 C C . ILE A 1 266 ? 40.855 10.605 -54.868 1.00 97.31 266 ILE A C 1
ATOM 2027 O O . ILE A 1 266 ? 41.446 11.208 -55.755 1.00 97.31 266 ILE A O 1
ATOM 2031 N N . GLU A 1 267 ? 41.305 9.446 -54.384 1.00 97.00 267 GLU A N 1
ATOM 2032 C CA . GLU A 1 267 ? 42.547 8.811 -54.858 1.00 97.00 267 GLU A CA 1
ATOM 2033 C C . GLU A 1 267 ? 42.506 8.513 -56.365 1.00 97.00 267 GLU A C 1
ATOM 2035 O O . GLU A 1 267 ? 43.464 8.773 -57.097 1.00 97.00 267 GLU A O 1
ATOM 2040 N N . THR A 1 268 ? 41.361 8.034 -56.860 1.00 96.81 268 THR A N 1
ATOM 2041 C CA . THR A 1 268 ? 41.163 7.788 -58.296 1.00 96.81 268 THR A CA 1
ATOM 2042 C C . THR A 1 268 ? 41.210 9.090 -59.101 1.00 96.81 268 THR A C 1
ATOM 2044 O O . THR A 1 268 ? 41.842 9.139 -60.157 1.00 96.81 268 THR A O 1
ATOM 2047 N N . GLU A 1 269 ? 40.575 10.160 -58.614 1.00 97.00 269 GLU A N 1
ATOM 2048 C CA . GLU A 1 269 ? 40.633 11.483 -59.242 1.00 97.00 269 GLU A CA 1
ATOM 2049 C C . GLU A 1 269 ? 42.063 12.042 -59.231 1.00 97.00 269 GLU A C 1
ATOM 2051 O O . GLU A 1 269 ? 42.528 12.511 -60.267 1.00 97.00 269 GLU A O 1
ATOM 2056 N N . ILE A 1 270 ? 42.811 11.907 -58.132 1.00 97.19 270 ILE A N 1
ATOM 2057 C CA . ILE A 1 270 ? 44.224 12.313 -58.044 1.00 97.19 270 ILE A CA 1
ATOM 2058 C C . ILE A 1 270 ? 45.073 11.565 -59.078 1.00 97.19 270 ILE A C 1
ATOM 2060 O O . ILE A 1 270 ? 45.853 12.188 -59.803 1.00 97.19 270 ILE A O 1
ATOM 2064 N N . ALA A 1 271 ? 44.918 10.243 -59.187 1.00 95.94 271 ALA A N 1
ATOM 2065 C CA . ALA A 1 271 ? 45.638 9.439 -60.173 1.00 95.94 271 ALA A CA 1
ATOM 2066 C C . ALA A 1 271 ? 45.290 9.848 -61.616 1.00 95.94 271 ALA A C 1
ATOM 2068 O O . ALA A 1 271 ? 46.180 9.951 -62.468 1.00 95.94 271 ALA A O 1
ATOM 2069 N N . ASN A 1 272 ? 44.014 10.138 -61.884 1.00 96.50 272 ASN A N 1
ATOM 2070 C CA . ASN A 1 272 ? 43.564 10.637 -63.180 1.00 96.50 272 ASN A CA 1
ATOM 2071 C C . ASN A 1 272 ? 44.173 12.015 -63.499 1.00 96.50 272 ASN A C 1
ATOM 2073 O O . ASN A 1 272 ? 44.786 12.184 -64.552 1.00 96.50 272 ASN A O 1
ATOM 2077 N N . LEU A 1 273 ? 44.101 12.978 -62.569 1.00 96.81 273 LEU A N 1
ATOM 2078 C CA . LEU A 1 273 ? 44.722 14.299 -62.727 1.00 96.81 273 LEU A CA 1
ATOM 2079 C C . LEU A 1 273 ? 46.232 14.191 -62.970 1.00 96.81 273 LEU A C 1
ATOM 2081 O O . LEU A 1 273 ? 46.764 14.876 -63.841 1.00 96.81 273 LEU A O 1
ATOM 2085 N N . LYS A 1 274 ? 46.925 13.314 -62.237 1.00 96.50 274 LYS A N 1
ATOM 2086 C CA . LYS A 1 274 ? 48.359 13.067 -62.424 1.00 96.50 274 LYS A CA 1
ATOM 2087 C C . LYS A 1 274 ? 48.662 12.510 -63.816 1.00 96.50 274 LYS A C 1
ATOM 2089 O O . LYS A 1 274 ? 49.600 12.973 -64.457 1.00 96.50 274 LYS A O 1
ATOM 2094 N N . THR A 1 275 ? 47.850 11.569 -64.296 1.00 96.25 275 THR A N 1
ATOM 2095 C CA . THR A 1 275 ? 47.984 11.005 -65.648 1.00 96.25 275 THR A CA 1
ATOM 2096 C C . THR A 1 275 ? 47.799 12.088 -66.709 1.00 96.25 275 THR A C 1
ATOM 2098 O O . THR A 1 275 ? 48.629 12.221 -67.604 1.00 96.25 275 THR A O 1
ATOM 2101 N N . ILE A 1 276 ? 46.757 12.916 -66.578 1.00 95.94 276 ILE A N 1
ATOM 2102 C CA . ILE A 1 276 ? 46.501 14.049 -67.477 1.00 95.94 276 ILE A CA 1
ATOM 2103 C C . ILE A 1 276 ? 47.677 15.035 -67.454 1.00 95.94 276 ILE A C 1
ATOM 2105 O O . ILE A 1 276 ? 48.143 15.465 -68.508 1.00 95.94 276 ILE A O 1
ATOM 2109 N N . PHE A 1 277 ? 48.203 15.363 -66.273 1.00 96.12 277 PHE A N 1
ATOM 2110 C CA . PHE A 1 277 ? 49.375 16.227 -66.135 1.00 96.12 277 PHE A CA 1
ATOM 2111 C C . PHE A 1 277 ? 50.612 15.646 -66.837 1.00 96.12 277 PHE A C 1
ATOM 2113 O O . PHE A 1 277 ? 51.347 16.369 -67.509 1.00 96.12 277 PHE A O 1
ATOM 2120 N N . GLU A 1 278 ? 50.844 14.341 -66.715 1.00 95.00 278 GLU A N 1
ATOM 2121 C CA . GLU A 1 278 ? 51.969 13.665 -67.361 1.00 95.00 278 GLU A CA 1
ATOM 2122 C C . GLU A 1 278 ? 51.827 13.629 -68.890 1.00 95.00 278 GLU A C 1
ATOM 2124 O O . GLU A 1 278 ? 52.810 13.846 -69.605 1.00 95.00 278 GLU A O 1
ATOM 2129 N N . VAL A 1 279 ? 50.600 13.478 -69.399 1.00 94.50 279 VAL A N 1
ATOM 2130 C CA . VAL A 1 279 ? 50.284 13.650 -70.826 1.00 94.50 279 VAL A CA 1
ATOM 2131 C C . VAL A 1 279 ? 50.604 15.074 -71.284 1.00 94.50 279 VAL A C 1
ATOM 2133 O O . VAL A 1 279 ? 51.354 15.238 -72.246 1.00 94.50 279 VAL A O 1
ATOM 2136 N N . TYR A 1 280 ? 50.129 16.100 -70.566 1.00 96.00 280 TYR A N 1
ATOM 2137 C CA . TYR A 1 280 ? 50.430 17.502 -70.886 1.00 96.00 280 TYR A CA 1
ATOM 2138 C C . TYR A 1 280 ? 51.932 17.782 -70.902 1.00 96.00 280 TYR A C 1
ATOM 2140 O O . TYR A 1 280 ? 52.437 18.425 -71.823 1.00 96.00 280 TYR A O 1
ATOM 2148 N N . ARG A 1 281 ? 52.666 17.272 -69.909 1.00 95.50 281 ARG A N 1
ATOM 2149 C CA . ARG A 1 281 ? 54.125 17.377 -69.860 1.00 95.50 281 ARG A CA 1
ATOM 2150 C C . ARG A 1 281 ? 54.757 16.766 -71.112 1.00 95.50 281 ARG A C 1
ATOM 2152 O O . ARG A 1 281 ? 55.609 17.402 -71.728 1.00 95.50 281 ARG A O 1
ATOM 2159 N N . ASN A 1 282 ? 54.362 15.549 -71.482 1.00 95.81 282 ASN A N 1
ATOM 2160 C CA . ASN A 1 282 ? 54.898 14.859 -72.654 1.00 95.81 282 ASN A CA 1
ATOM 2161 C C . ASN A 1 282 ? 54.608 15.628 -73.950 1.00 95.81 282 ASN A C 1
ATOM 2163 O O . ASN A 1 282 ? 55.492 15.783 -74.788 1.00 95.81 282 ASN A O 1
ATOM 2167 N N . ASP A 1 283 ? 53.399 16.162 -74.102 1.00 95.38 283 ASP A N 1
ATOM 2168 C CA . ASP A 1 283 ? 53.034 16.952 -75.274 1.00 95.38 283 ASP A CA 1
ATOM 2169 C C . ASP A 1 283 ? 53.881 18.222 -75.386 1.00 95.38 283 ASP A C 1
ATOM 2171 O O . ASP A 1 283 ? 54.432 18.488 -76.455 1.00 95.38 283 ASP A O 1
ATOM 2175 N N . VAL A 1 284 ? 54.107 18.942 -74.282 1.00 93.81 284 VAL A N 1
ATOM 2176 C CA . VAL A 1 284 ? 55.031 20.089 -74.260 1.00 93.81 284 VAL A CA 1
ATOM 2177 C C . VAL A 1 284 ? 56.440 19.679 -74.702 1.00 93.81 284 VAL A C 1
ATOM 2179 O O . VAL A 1 284 ? 57.028 20.364 -75.538 1.00 93.81 284 VAL A O 1
ATOM 2182 N N . PHE A 1 285 ? 56.975 18.549 -74.219 1.00 95.62 285 PHE A N 1
ATOM 2183 C CA . PHE A 1 285 ? 58.287 18.051 -74.658 1.00 95.62 285 PHE A CA 1
ATOM 2184 C C . PHE A 1 285 ? 58.323 17.703 -76.154 1.00 95.62 285 PHE A C 1
ATOM 2186 O O . PHE A 1 285 ? 59.298 18.045 -76.825 1.00 95.62 285 PHE A O 1
ATOM 2193 N N . LYS A 1 286 ? 57.272 17.078 -76.703 1.00 93.19 286 LYS A N 1
ATOM 2194 C CA . LYS A 1 286 ? 57.175 16.778 -78.143 1.00 93.19 286 LYS A CA 1
ATOM 2195 C C . LYS A 1 286 ? 57.156 18.053 -78.986 1.00 93.19 286 LYS A C 1
ATOM 2197 O O . LYS A 1 286 ? 57.925 18.158 -79.940 1.00 93.19 286 LYS A O 1
ATOM 2202 N N . TYR A 1 287 ? 56.310 19.026 -78.637 1.00 95.19 287 TYR A N 1
ATOM 2203 C CA . TYR A 1 287 ? 56.202 20.289 -79.376 1.00 95.19 287 TYR A CA 1
ATOM 2204 C C . TYR A 1 287 ? 57.479 21.135 -79.253 1.00 95.19 287 TYR A C 1
ATOM 2206 O O . TYR A 1 287 ? 57.926 21.723 -80.240 1.00 95.19 287 TYR A O 1
ATOM 2214 N N . ALA A 1 288 ? 58.122 21.151 -78.082 1.00 94.12 288 ALA A N 1
ATOM 2215 C CA . ALA A 1 288 ? 59.413 21.809 -77.890 1.00 94.12 288 ALA A CA 1
ATOM 2216 C C . ALA A 1 288 ? 60.519 21.150 -78.735 1.00 94.12 288 ALA A C 1
ATOM 2218 O O . ALA A 1 288 ? 61.240 21.838 -79.454 1.00 94.12 288 ALA A O 1
ATOM 2219 N N . GLY A 1 289 ? 60.625 19.817 -78.718 1.00 95.06 289 GLY A N 1
ATOM 2220 C CA . GLY A 1 289 ? 61.606 19.094 -79.532 1.00 95.06 289 GLY A CA 1
ATOM 2221 C C . GLY A 1 289 ? 61.389 19.301 -81.034 1.00 95.06 289 GLY A C 1
ATOM 2222 O O . GLY A 1 289 ? 62.338 19.583 -81.764 1.00 95.06 289 GLY A O 1
ATOM 2223 N N . GLY A 1 290 ? 60.134 19.238 -81.489 1.00 94.25 290 GLY A N 1
ATOM 2224 C CA . GLY A 1 290 ? 59.773 19.475 -82.888 1.00 94.25 290 GLY A CA 1
ATOM 2225 C C . GLY A 1 290 ? 60.097 20.893 -83.366 1.00 94.25 290 GLY A C 1
ATOM 2226 O O . GLY A 1 290 ? 60.644 21.058 -84.455 1.00 94.25 290 GLY A O 1
ATOM 2227 N N . THR A 1 291 ? 59.825 21.915 -82.548 1.00 94.81 291 THR A N 1
ATOM 2228 C CA . THR A 1 291 ? 60.133 23.313 -82.900 1.00 94.81 291 THR A CA 1
ATOM 2229 C C . THR A 1 291 ? 61.638 23.583 -82.932 1.00 94.81 291 THR A C 1
ATOM 2231 O O . THR A 1 291 ? 62.114 24.194 -83.886 1.00 94.81 291 THR A O 1
ATOM 2234 N N . VAL A 1 292 ? 62.416 23.074 -81.968 1.00 94.62 292 VAL A N 1
ATOM 2235 C CA . VAL A 1 292 ? 63.886 23.216 -81.968 1.00 94.62 292 VAL A CA 1
ATOM 2236 C C . VAL A 1 292 ? 64.519 22.522 -83.177 1.00 94.62 292 VAL A C 1
ATOM 2238 O O . VAL A 1 292 ? 65.385 23.106 -83.828 1.00 94.62 292 VAL A O 1
ATOM 2241 N N . LEU A 1 293 ? 64.067 21.312 -83.529 1.00 93.81 293 LEU A N 1
ATOM 2242 C CA . LEU A 1 293 ? 64.544 20.607 -84.724 1.00 93.81 293 LEU A CA 1
ATOM 2243 C C . LEU A 1 293 ? 64.162 21.332 -86.019 1.00 93.81 293 LEU A C 1
ATOM 2245 O O . LEU A 1 293 ? 64.991 21.425 -86.923 1.00 93.81 293 LEU A O 1
ATOM 2249 N N . ALA A 1 294 ? 62.949 21.886 -86.109 1.00 94.50 294 ALA A N 1
ATOM 2250 C CA . ALA A 1 294 ? 62.526 22.675 -87.265 1.00 94.50 294 ALA A CA 1
ATOM 2251 C C . ALA A 1 294 ? 63.411 23.919 -87.449 1.00 94.50 294 ALA A C 1
ATOM 2253 O O . ALA A 1 294 ? 63.911 24.166 -88.548 1.00 94.50 294 ALA A O 1
ATOM 2254 N N . VAL A 1 295 ? 63.671 24.658 -86.365 1.00 93.50 295 VAL A N 1
ATOM 2255 C CA . VAL A 1 295 ? 64.567 25.824 -86.382 1.00 93.50 295 VAL A CA 1
ATOM 2256 C C . VAL A 1 295 ? 66.000 25.414 -86.739 1.00 93.50 295 VAL A C 1
ATOM 2258 O O . VAL A 1 295 ? 66.623 26.045 -87.591 1.00 93.50 295 VAL A O 1
ATOM 2261 N N . GLY A 1 296 ? 66.518 24.326 -86.164 1.00 93.81 296 GLY A N 1
ATOM 2262 C CA . GLY A 1 296 ? 67.838 23.790 -86.508 1.00 93.81 296 GLY A CA 1
ATOM 2263 C C . GLY A 1 296 ? 67.955 23.391 -87.984 1.00 93.81 296 GLY A C 1
ATOM 2264 O O . GLY A 1 296 ? 68.951 23.708 -88.632 1.00 93.81 296 GLY A O 1
ATOM 2265 N N . SER A 1 297 ? 66.918 22.764 -88.547 1.00 94.00 297 SER A N 1
ATOM 2266 C CA . SER A 1 297 ? 66.858 22.409 -89.970 1.00 94.00 297 SER A CA 1
ATOM 2267 C C . SER A 1 297 ? 66.875 23.641 -90.878 1.00 94.00 297 SER A C 1
ATOM 2269 O O . SER A 1 297 ? 67.524 23.615 -91.922 1.00 94.00 297 SER A O 1
ATOM 2271 N N . LEU A 1 298 ? 66.190 24.721 -90.489 1.00 93.06 298 LEU A N 1
ATOM 2272 C CA . LEU A 1 298 ? 66.233 26.007 -91.192 1.00 93.06 298 LEU A CA 1
ATOM 2273 C C . LEU A 1 298 ? 67.649 26.602 -91.182 1.00 93.06 298 LEU A C 1
ATOM 2275 O O . LEU A 1 298 ? 68.149 26.992 -92.235 1.00 93.06 298 LEU A O 1
ATOM 2279 N N . ILE A 1 299 ? 68.320 26.612 -90.024 1.00 92.44 299 ILE A N 1
ATOM 2280 C CA . ILE A 1 299 ? 69.698 27.119 -89.887 1.00 92.44 299 ILE A CA 1
ATOM 2281 C C . ILE A 1 299 ? 70.666 26.315 -90.764 1.00 92.44 299 ILE A C 1
ATOM 2283 O O . ILE A 1 299 ? 71.445 26.899 -91.515 1.00 92.44 299 ILE A O 1
ATOM 2287 N N . LEU A 1 300 ? 70.597 24.981 -90.714 1.00 89.31 300 LEU A N 1
ATOM 2288 C CA . LEU A 1 300 ? 71.420 24.108 -91.559 1.00 89.31 300 LEU A CA 1
ATOM 2289 C C . LEU A 1 300 ? 71.139 24.318 -93.053 1.00 89.31 300 LEU A C 1
ATOM 2291 O O . LEU A 1 300 ? 72.071 24.309 -93.856 1.00 89.31 300 LEU A O 1
ATOM 2295 N N . GLY A 1 301 ? 69.877 24.544 -93.429 1.00 92.56 301 GLY A N 1
ATOM 2296 C CA . GLY A 1 301 ? 69.498 24.881 -94.801 1.00 92.56 301 GLY A CA 1
ATOM 2297 C C . GLY A 1 301 ? 70.140 26.182 -95.292 1.00 92.56 301 GLY A C 1
ATOM 2298 O O . GLY A 1 301 ? 70.681 26.216 -96.395 1.00 92.56 301 GLY A O 1
ATOM 2299 N N . VAL A 1 302 ? 70.145 27.231 -94.462 1.00 91.69 302 VAL A N 1
ATOM 2300 C CA . VAL A 1 302 ? 70.780 28.521 -94.788 1.00 91.69 302 VAL A CA 1
ATOM 2301 C C . VAL A 1 302 ? 72.301 28.393 -94.873 1.00 91.69 302 VAL A C 1
ATOM 2303 O O . VAL A 1 302 ? 72.894 28.890 -95.826 1.00 91.69 302 VAL A O 1
ATOM 2306 N N . LEU A 1 303 ? 72.935 27.688 -93.928 1.00 89.06 303 LEU A N 1
ATOM 2307 C CA . LEU A 1 303 ? 74.384 27.446 -93.959 1.00 89.06 303 LEU A CA 1
ATOM 2308 C C . LEU A 1 303 ? 74.813 26.692 -95.223 1.00 89.06 303 LEU A C 1
ATOM 2310 O O . LEU A 1 303 ? 75.853 27.004 -95.792 1.00 89.06 303 LEU A O 1
ATOM 2314 N N . ARG A 1 304 ? 73.997 25.742 -95.693 1.00 85.69 304 ARG A N 1
ATOM 2315 C CA . ARG A 1 304 ? 74.260 24.997 -96.930 1.00 85.69 304 ARG A CA 1
ATOM 2316 C C . ARG A 1 304 ? 74.079 25.832 -98.198 1.00 85.69 304 ARG A C 1
ATOM 2318 O O . ARG A 1 304 ? 74.741 25.549 -99.182 1.00 85.69 304 ARG A O 1
ATOM 2325 N N . LEU A 1 305 ? 73.185 26.819 -98.198 1.00 83.06 305 LEU A N 1
ATOM 2326 C CA . LEU A 1 305 ? 73.013 27.749 -99.323 1.00 83.06 305 LEU A CA 1
ATOM 2327 C C . LEU A 1 305 ? 74.123 28.810 -99.395 1.00 83.06 305 LEU A C 1
ATOM 2329 O O . LEU A 1 305 ? 74.281 29.446 -100.432 1.00 83.06 305 LEU A O 1
ATOM 2333 N N . TRP A 1 306 ? 74.862 29.017 -98.302 1.00 78.19 306 TRP A N 1
ATOM 2334 C CA . TRP A 1 306 ? 75.980 29.963 -98.227 1.00 78.19 306 TRP A CA 1
ATOM 2335 C C . TRP A 1 306 ? 77.335 29.336 -98.617 1.00 78.19 306 TRP A C 1
ATOM 2337 O O . TRP A 1 306 ? 78.319 30.058 -98.779 1.00 78.19 306 TRP A O 1
ATOM 2347 N N . GLN A 1 307 ? 77.395 28.009 -98.757 1.00 61.88 307 GLN A N 1
ATOM 2348 C CA . GLN A 1 307 ? 78.579 27.244 -99.162 1.00 61.88 307 GLN A CA 1
ATOM 2349 C C . GLN A 1 307 ? 78.478 26.821 -100.628 1.00 61.88 307 GLN A C 1
ATOM 2351 O O . GLN A 1 307 ? 79.512 26.918 -101.325 1.00 61.88 307 GLN A O 1
#